Protein AF-A0A955VLH4-F1 (afdb_monomer)

Secondary structure (DSSP, 8-state):
-EEEES-HHHHHHHHTTSTTEEEEEEEEETTTEEEEEEEE-TTT--HHHHHHHHHTTT-EEEEEESSHHHHHHHHHH-TTS-EEE--S-EEE----HHHHHH-HHHHTS---HHHHHHHHHHHHH-SSPPS---HHHHHHHHHHHHHHTTT---TT-----SHHHHHHHHHHHHHHHHHHTT-

Structure (mmCIF, N/CA/C/O backbone):
data_AF-A0A955VLH4-F1
#
_entry.id   AF-A0A955VLH4-F1
#
loop_
_atom_site.group_PDB
_atom_site.id
_atom_site.type_symbol
_atom_site.label_atom_id
_atom_site.label_alt_id
_atom_site.label_comp_id
_atom_site.label_asym_id
_atom_site.label_entity_id
_atom_site.label_seq_id
_atom_site.pdbx_PDB_ins_code
_atom_site.Cartn_x
_atom_site.Cartn_y
_atom_site.Cartn_z
_atom_site.occupancy
_atom_site.B_iso_or_equiv
_atom_site.auth_seq_id
_atom_site.auth_comp_id
_atom_site.auth_asym_id
_atom_site.auth_atom_id
_atom_site.pdbx_PDB_model_num
ATOM 1 N N . ILE A 1 1 ? -10.590 1.947 7.223 1.00 95.12 1 ILE A N 1
ATOM 2 C CA . ILE A 1 1 ? -10.297 2.312 8.634 1.00 95.12 1 ILE A CA 1
ATOM 3 C C . ILE A 1 1 ? -9.004 3.113 8.678 1.00 95.12 1 ILE A C 1
ATOM 5 O O . ILE A 1 1 ? -8.071 2.746 7.969 1.00 95.12 1 ILE A O 1
ATOM 9 N N . THR A 1 2 ? -8.945 4.196 9.456 1.00 96.81 2 THR A N 1
ATOM 10 C CA . THR A 1 2 ? -7.738 5.026 9.594 1.00 96.81 2 THR A CA 1
ATOM 11 C C . THR A 1 2 ? -7.203 4.945 11.011 1.00 96.81 2 THR A C 1
ATOM 13 O O . THR A 1 2 ? -7.949 5.123 11.969 1.00 96.81 2 THR A O 1
ATOM 16 N N . ILE A 1 3 ? -5.914 4.650 11.128 1.00 97.00 3 ILE A N 1
ATOM 17 C CA . ILE A 1 3 ? -5.211 4.429 12.385 1.00 97.00 3 ILE A CA 1
ATOM 18 C C . ILE A 1 3 ? -4.111 5.477 12.512 1.00 97.00 3 ILE A C 1
ATOM 20 O O . ILE A 1 3 ? -3.290 5.605 11.606 1.00 97.00 3 ILE A O 1
ATOM 24 N N . SER A 1 4 ? -4.091 6.192 13.635 1.00 96.56 4 SER A N 1
ATOM 25 C CA . SER A 1 4 ? -2.933 6.956 14.093 1.00 96.56 4 SER A CA 1
ATOM 26 C C . SER A 1 4 ? -1.920 6.017 14.731 1.00 96.56 4 SER A C 1
ATOM 28 O O . SER A 1 4 ? -2.285 5.124 15.506 1.00 96.56 4 SER A O 1
ATOM 30 N N . MET A 1 5 ? -0.654 6.209 14.378 1.00 94.94 5 MET A N 1
ATOM 31 C CA . MET A 1 5 ? 0.422 5.321 14.775 1.00 94.94 5 MET A CA 1
ATOM 32 C C . MET A 1 5 ? 1.780 6.007 14.855 1.00 94.94 5 MET A C 1
ATOM 34 O O . MET A 1 5 ? 1.926 7.144 14.425 1.00 94.94 5 MET A O 1
ATOM 38 N N . TYR A 1 6 ? 2.765 5.297 15.409 1.00 90.75 6 TYR A N 1
ATOM 39 C CA . TYR A 1 6 ? 4.143 5.778 15.509 1.00 90.75 6 TYR A CA 1
ATOM 40 C C . TYR A 1 6 ? 4.851 5.848 14.151 1.00 90.75 6 TYR A C 1
ATOM 42 O O . TYR A 1 6 ? 5.465 6.857 13.835 1.00 90.75 6 TYR A O 1
ATOM 50 N N . CYS A 1 7 ? 4.768 4.767 13.362 1.00 94.31 7 CYS A N 1
ATOM 51 C CA . CYS A 1 7 ? 5.430 4.660 12.064 1.00 94.31 7 CYS A CA 1
ATOM 52 C C . CYS A 1 7 ? 4.487 4.074 11.009 1.00 94.31 7 CYS A C 1
ATOM 54 O O . CYS A 1 7 ? 4.108 2.896 11.066 1.00 94.31 7 CYS A O 1
ATOM 56 N N . PHE A 1 8 ? 4.132 4.872 10.008 1.00 96.06 8 PHE A N 1
ATOM 57 C CA . PHE A 1 8 ? 3.255 4.445 8.933 1.00 96.06 8 PHE A CA 1
ATOM 58 C C . PHE A 1 8 ? 3.924 3.488 7.943 1.00 96.06 8 PHE A C 1
ATOM 60 O O . PHE A 1 8 ? 3.209 2.754 7.263 1.00 96.06 8 PHE A O 1
ATOM 67 N N . TRP A 1 9 ? 5.262 3.440 7.858 1.00 95.88 9 TRP A N 1
ATOM 68 C CA . TRP A 1 9 ? 5.951 2.446 7.022 1.00 95.88 9 TRP A CA 1
ATOM 69 C C . TRP A 1 9 ? 5.711 1.043 7.571 1.00 95.88 9 TRP A C 1
ATOM 71 O O . TRP A 1 9 ? 5.233 0.170 6.845 1.00 95.88 9 TRP A O 1
ATOM 81 N N . THR A 1 10 ? 5.948 0.860 8.874 1.00 95.81 10 THR A N 1
ATOM 82 C CA . THR A 1 10 ? 5.625 -0.378 9.591 1.00 95.81 10 THR A CA 1
ATOM 83 C C . THR A 1 10 ? 4.136 -0.683 9.486 1.00 95.81 10 THR A C 1
ATOM 85 O O . THR A 1 10 ? 3.748 -1.823 9.233 1.00 95.81 10 THR A O 1
ATOM 88 N N . GLY A 1 11 ? 3.280 0.330 9.634 1.00 96.75 11 GLY A N 1
ATOM 89 C CA . GLY A 1 11 ? 1.837 0.152 9.536 1.00 96.75 11 GLY A CA 1
ATOM 90 C C . GLY A 1 11 ? 1.358 -0.325 8.170 1.00 96.75 11 GLY A C 1
ATOM 91 O O . GLY A 1 11 ? 0.608 -1.298 8.102 1.00 96.75 11 GLY A O 1
ATOM 92 N N . GLU A 1 12 ? 1.815 0.303 7.085 1.00 97.62 12 GLU A N 1
ATOM 93 C CA . GLU A 1 12 ? 1.471 -0.107 5.722 1.00 97.62 12 GLU A CA 1
ATOM 94 C C . GLU A 1 12 ? 1.976 -1.522 5.429 1.00 97.62 12 GLU A C 1
ATOM 96 O O . GLU A 1 12 ? 1.229 -2.355 4.912 1.00 97.62 12 GLU A O 1
ATOM 101 N N . ALA A 1 13 ? 3.222 -1.821 5.804 1.00 97.38 13 ALA A N 1
ATOM 102 C CA . ALA A 1 13 ? 3.774 -3.161 5.666 1.00 97.38 13 ALA A CA 1
ATOM 103 C C . ALA A 1 13 ? 2.945 -4.194 6.442 1.00 97.38 13 ALA A C 1
ATOM 105 O O . ALA A 1 13 ? 2.652 -5.271 5.921 1.00 97.38 13 ALA A O 1
ATOM 106 N N . THR A 1 14 ? 2.520 -3.862 7.662 1.00 97.25 14 THR A N 1
ATOM 107 C CA . THR A 1 14 ? 1.737 -4.753 8.528 1.00 97.25 14 THR A CA 1
ATOM 108 C C . THR A 1 14 ? 0.368 -5.052 7.938 1.00 97.25 14 THR A C 1
ATOM 110 O O . THR A 1 14 ? 0.016 -6.223 7.793 1.00 97.25 14 THR A O 1
ATOM 113 N N . VAL A 1 15 ? -0.398 -4.029 7.538 1.00 97.44 15 VAL A N 1
ATOM 114 C CA . VAL A 1 15 ? -1.709 -4.261 6.903 1.00 97.44 15 VAL A CA 1
ATOM 115 C C . VAL A 1 15 ? -1.559 -4.983 5.565 1.00 97.44 15 VAL A C 1
ATOM 117 O O . VAL A 1 15 ? -2.417 -5.779 5.191 1.00 97.44 15 VAL A O 1
ATOM 120 N N . GLY A 1 16 ? -0.420 -4.803 4.895 1.00 97.38 16 GLY A N 1
ATOM 121 C CA . GLY A 1 16 ? -0.064 -5.531 3.689 1.00 97.38 16 GLY A CA 1
ATOM 122 C C . GLY A 1 16 ? 0.171 -7.031 3.868 1.00 97.38 16 GLY A C 1
ATOM 123 O O . GLY A 1 16 ? 0.263 -7.717 2.856 1.00 97.38 16 GLY A O 1
ATOM 124 N N . ARG A 1 17 ? 0.171 -7.584 5.087 1.00 96.44 17 ARG A N 1
ATOM 125 C CA . ARG A 1 17 ? 0.146 -9.048 5.315 1.00 96.44 17 ARG A CA 1
ATOM 126 C C . ARG A 1 17 ? -1.242 -9.631 5.520 1.00 96.44 17 ARG A C 1
ATOM 128 O O . ARG A 1 17 ? -1.405 -10.844 5.519 1.00 96.44 17 ARG A O 1
ATOM 135 N N . ILE A 1 18 ? -2.230 -8.780 5.758 1.00 97.44 18 ILE A N 1
ATOM 136 C CA . ILE A 1 18 ? -3.540 -9.219 6.221 1.00 97.44 18 ILE A CA 1
ATOM 137 C C . ILE A 1 18 ? -4.385 -9.586 5.006 1.00 97.44 18 ILE A C 1
ATOM 139 O O . ILE A 1 18 ? -4.653 -8.724 4.159 1.00 97.44 18 ILE A O 1
ATOM 143 N N . ASP A 1 19 ? -4.793 -10.851 4.901 1.00 96.69 19 ASP A N 1
ATOM 144 C CA . ASP A 1 19 ? -5.749 -11.251 3.871 1.00 96.69 19 ASP A CA 1
ATOM 145 C C . ASP A 1 19 ? -7.074 -10.494 4.046 1.00 96.69 19 ASP A C 1
ATOM 147 O O . ASP A 1 19 ? -7.491 -10.203 5.162 1.00 96.69 19 ASP A O 1
ATOM 151 N N . GLY A 1 20 ? -7.687 -10.082 2.938 1.00 97.56 20 GLY A N 1
ATOM 152 C CA . GLY A 1 20 ? -8.848 -9.186 2.941 1.00 97.56 20 GLY A CA 1
ATOM 153 C C . GLY A 1 20 ? -8.527 -7.684 2.979 1.00 97.56 20 GLY A C 1
ATOM 154 O O . GLY A 1 20 ? -9.391 -6.891 2.612 1.00 97.56 20 GLY A O 1
ATOM 155 N N . VAL A 1 21 ? -7.303 -7.256 3.323 1.00 98.12 21 VAL A N 1
ATOM 156 C CA . VAL A 1 21 ? -6.856 -5.874 3.046 1.00 98.12 21 VAL A CA 1
ATOM 157 C C . VAL A 1 21 ? -6.477 -5.765 1.571 1.00 98.12 21 VAL A C 1
ATOM 159 O O . VAL A 1 21 ? -5.597 -6.483 1.099 1.00 98.12 21 VAL A O 1
ATOM 162 N N . VAL A 1 22 ? -7.145 -4.865 0.849 1.00 97.31 22 VAL A N 1
ATOM 163 C CA . VAL A 1 22 ? -7.035 -4.713 -0.614 1.00 97.31 22 VAL A CA 1
ATOM 164 C C . VAL A 1 22 ? -6.220 -3.495 -1.040 1.00 97.31 22 VAL A C 1
ATOM 166 O O . VAL A 1 22 ? -5.782 -3.420 -2.184 1.00 97.31 22 VAL A O 1
ATOM 169 N N . GLY A 1 23 ? -5.981 -2.560 -0.122 1.00 97.25 23 GLY A N 1
ATOM 170 C CA . GLY A 1 23 ? -5.158 -1.387 -0.376 1.00 97.25 23 GLY A CA 1
ATOM 171 C C . GLY A 1 23 ? -4.811 -0.646 0.904 1.00 97.25 23 GLY A C 1
ATOM 172 O O . GLY A 1 23 ? -5.433 -0.842 1.954 1.00 97.25 23 GLY A O 1
ATOM 173 N N . ALA A 1 24 ? -3.800 0.210 0.823 1.00 97.12 24 ALA A N 1
ATOM 174 C CA . ALA A 1 24 ? -3.418 1.045 1.948 1.00 97.12 24 ALA A CA 1
ATOM 175 C C . ALA A 1 24 ? -2.818 2.364 1.479 1.00 97.12 24 ALA A C 1
ATOM 177 O O . ALA A 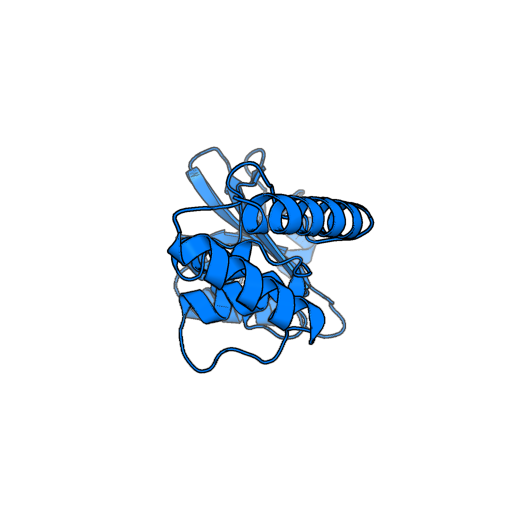1 24 ? -2.104 2.434 0.480 1.00 97.12 24 ALA A O 1
ATOM 178 N N . ARG A 1 25 ? -3.098 3.415 2.244 1.00 95.25 25 ARG A N 1
ATOM 179 C CA . ARG A 1 25 ? -2.505 4.740 2.067 1.00 95.25 25 ARG A CA 1
ATOM 180 C C . ARG A 1 25 ? -1.939 5.191 3.393 1.00 95.25 25 ARG A C 1
ATOM 182 O O . ARG A 1 25 ? -2.555 4.940 4.428 1.00 95.25 25 ARG A O 1
ATOM 189 N N . TYR A 1 26 ? -0.834 5.915 3.366 1.00 95.88 26 TYR A N 1
ATOM 190 C CA . TYR A 1 26 ? -0.318 6.557 4.563 1.00 95.88 26 TYR A CA 1
ATOM 191 C C . TYR A 1 26 ? -0.020 8.032 4.369 1.00 95.88 26 TYR A C 1
ATOM 193 O O . TYR A 1 26 ? 0.067 8.542 3.249 1.00 95.88 26 TYR A O 1
ATOM 201 N N . GLY A 1 27 ? 0.122 8.723 5.489 1.00 95.44 27 GLY A N 1
ATOM 202 C CA . GLY A 1 27 ? 0.393 10.141 5.497 1.00 95.44 27 GLY A CA 1
ATOM 203 C C . GLY A 1 27 ? 0.430 10.704 6.896 1.00 95.44 27 GLY A C 1
ATOM 204 O O . GLY A 1 27 ? 0.694 9.994 7.865 1.00 95.44 27 GLY A O 1
ATOM 205 N N . PHE A 1 28 ? 0.119 11.990 6.966 1.00 95.19 28 PHE A N 1
ATOM 206 C CA . PHE A 1 28 ? 0.118 12.751 8.200 1.00 95.19 28 PHE A CA 1
ATOM 207 C C . PHE A 1 28 ? -1.268 13.321 8.485 1.00 95.19 28 PHE A C 1
ATOM 209 O O . PHE A 1 28 ? -1.986 13.715 7.565 1.00 95.19 28 PHE A O 1
ATOM 216 N N . VAL A 1 29 ? -1.605 13.421 9.763 1.00 93.00 29 VAL A N 1
ATOM 217 C CA . VAL A 1 29 ? -2.720 14.199 10.298 1.00 93.00 29 VAL A CA 1
ATOM 218 C C . VAL A 1 29 ? -2.159 15.323 11.167 1.00 93.00 29 VAL A C 1
ATOM 220 O O . VAL A 1 29 ? -1.195 15.118 11.909 1.00 93.00 29 VAL A O 1
ATOM 223 N N . GLY A 1 30 ? -2.701 16.536 11.037 1.00 86.38 30 GLY A N 1
ATOM 224 C CA . GLY A 1 30 ? -2.248 17.689 11.833 1.00 86.38 30 GLY A CA 1
ATOM 225 C C . GLY A 1 30 ? -0.758 18.012 11.654 1.00 86.38 30 GLY A C 1
ATOM 226 O O . GLY A 1 30 ? -0.088 18.442 12.585 1.00 86.38 30 GLY A O 1
ATOM 227 N N . GLY A 1 31 ? -0.202 17.714 10.477 1.00 79.31 31 GLY A N 1
ATOM 228 C CA . GLY A 1 31 ? 1.193 17.988 10.118 1.00 79.31 31 GLY A CA 1
ATOM 229 C C . GLY A 1 31 ? 2.246 17.027 10.685 1.00 79.31 31 GLY A C 1
ATOM 230 O O . GLY A 1 31 ? 3.294 16.893 10.060 1.00 79.31 31 GLY A O 1
ATOM 231 N N . ARG A 1 32 ? 1.991 16.337 11.807 1.00 81.25 32 ARG A N 1
ATOM 232 C CA . ARG A 1 32 ? 2.990 15.464 12.466 1.00 81.25 32 ARG A CA 1
ATOM 233 C C . ARG A 1 32 ? 2.499 14.065 12.836 1.00 81.25 32 ARG A C 1
ATOM 235 O O . ARG A 1 32 ? 3.322 13.168 12.953 1.00 81.25 32 ARG A O 1
ATOM 242 N N . GLY A 1 33 ? 1.198 13.854 13.026 1.00 90.69 33 GLY A N 1
ATOM 243 C CA . GLY A 1 33 ? 0.684 12.545 13.428 1.00 90.69 33 GLY A CA 1
ATOM 244 C C . GLY A 1 33 ? 0.718 11.566 12.262 1.00 90.69 33 GLY A C 1
ATOM 245 O O . GLY A 1 33 ? 0.045 11.793 11.263 1.00 90.69 33 GLY A O 1
ATOM 246 N N . GLU A 1 34 ? 1.473 10.479 12.364 1.00 96.25 34 GLU A N 1
ATOM 247 C CA . GLU A 1 34 ? 1.519 9.473 11.306 1.00 96.25 34 GLU A CA 1
ATOM 248 C C . GLU A 1 34 ? 0.243 8.628 11.282 1.00 96.25 34 GLU A C 1
ATOM 250 O O . GLU A 1 34 ? -0.300 8.240 12.323 1.00 96.25 34 GLU A O 1
ATOM 255 N N . ILE A 1 35 ? -0.260 8.359 10.074 1.00 96.81 35 ILE A N 1
ATOM 256 C CA . ILE A 1 35 ? -1.490 7.597 9.872 1.00 96.81 35 ILE A CA 1
ATOM 257 C C . ILE A 1 35 ? -1.347 6.545 8.780 1.00 96.81 35 ILE A C 1
ATOM 259 O O . ILE A 1 35 ? -0.709 6.769 7.751 1.00 96.81 35 ILE A O 1
ATOM 263 N N . VAL A 1 36 ? -2.053 5.430 8.960 1.00 97.38 36 VAL A N 1
ATOM 264 C CA . VAL A 1 36 ? -2.326 4.447 7.907 1.00 97.38 36 VAL A CA 1
ATOM 265 C C . VAL A 1 36 ? -3.827 4.300 7.745 1.00 97.38 36 VAL A C 1
ATOM 267 O O . VAL A 1 36 ? -4.570 4.090 8.699 1.00 97.38 36 VAL A O 1
ATOM 270 N N . THR A 1 37 ? -4.287 4.406 6.506 1.00 97.12 37 THR A N 1
ATOM 271 C CA . THR A 1 37 ? -5.648 4.076 6.102 1.00 97.12 37 THR A CA 1
ATOM 272 C C . THR A 1 37 ? -5.631 2.735 5.388 1.00 97.12 37 THR A C 1
ATOM 274 O O . THR A 1 37 ? -5.090 2.635 4.290 1.00 97.12 37 THR A O 1
ATOM 277 N N . ALA A 1 38 ? -6.232 1.721 6.006 1.00 97.44 38 ALA A N 1
ATOM 278 C CA . ALA A 1 38 ? -6.437 0.412 5.400 1.00 97.44 38 ALA A CA 1
ATOM 279 C C . ALA A 1 38 ? -7.800 0.360 4.695 1.00 97.44 38 ALA A C 1
ATOM 281 O O . ALA A 1 38 ? -8.838 0.686 5.294 1.00 97.44 38 ALA A O 1
ATOM 282 N N . ILE A 1 39 ? -7.777 -0.068 3.434 1.00 97.62 39 ILE A N 1
ATOM 283 C CA . ILE A 1 39 ? -8.940 -0.366 2.596 1.00 97.62 39 ILE A CA 1
ATOM 284 C C . ILE A 1 39 ? -9.078 -1.889 2.584 1.00 97.62 39 ILE A C 1
ATOM 286 O O . ILE A 1 39 ? -8.117 -2.592 2.268 1.00 97.62 39 ILE A O 1
ATOM 290 N N . TYR A 1 40 ? -10.236 -2.413 2.974 1.00 98.12 40 TYR A N 1
ATOM 291 C CA . TYR A 1 40 ? -10.417 -3.846 3.202 1.00 98.12 40 TYR A CA 1
ATOM 292 C C . TYR A 1 40 ? -11.820 -4.316 2.810 1.00 98.12 40 TYR A C 1
ATOM 294 O O . TYR A 1 40 ? -12.756 -3.519 2.805 1.00 98.12 40 TYR A O 1
ATOM 302 N N . ASP A 1 41 ? -11.943 -5.604 2.484 1.00 97.75 41 ASP A N 1
ATOM 303 C CA . ASP A 1 41 ? -13.223 -6.279 2.257 1.00 97.75 41 ASP A CA 1
ATOM 304 C C . ASP A 1 41 ? -13.762 -6.808 3.601 1.00 97.75 41 ASP A C 1
ATOM 306 O O . ASP A 1 41 ? -13.176 -7.746 4.158 1.00 97.75 41 ASP A O 1
ATOM 310 N N . PRO A 1 42 ? -14.865 -6.246 4.135 1.00 96.19 42 PRO A N 1
ATOM 311 C CA . PRO A 1 42 ? -15.424 -6.664 5.419 1.00 96.19 42 PRO A CA 1
ATOM 312 C C . PRO A 1 42 ? -15.959 -8.103 5.411 1.00 96.19 42 PRO A C 1
ATOM 314 O O . PRO A 1 42 ? -16.130 -8.686 6.477 1.00 96.19 42 PRO A O 1
ATOM 317 N N . ARG A 1 43 ? -16.177 -8.709 4.234 1.00 97.56 43 ARG A N 1
ATOM 318 C CA . ARG A 1 43 ? -16.555 -10.128 4.110 1.00 97.56 43 ARG A CA 1
ATOM 319 C C . ARG A 1 43 ? -15.370 -11.071 4.323 1.00 97.56 43 ARG A C 1
ATOM 321 O O . ARG A 1 43 ? -15.572 -12.261 4.526 1.00 97.56 43 ARG A O 1
ATOM 328 N N . ARG A 1 44 ? -14.137 -10.555 4.238 1.00 97.69 44 ARG A N 1
ATOM 329 C CA . ARG A 1 44 ? -12.893 -11.336 4.352 1.00 97.69 44 ARG A CA 1
ATOM 330 C C . ARG A 1 44 ? -12.125 -11.045 5.632 1.00 97.69 44 ARG A C 1
ATOM 332 O O . ARG A 1 44 ? -11.458 -11.931 6.154 1.00 97.69 44 ARG A O 1
ATOM 339 N N . VAL A 1 45 ? -12.187 -9.811 6.132 1.00 97.94 45 VAL A N 1
ATOM 340 C CA . VAL A 1 45 ? -11.476 -9.409 7.348 1.00 97.94 45 VAL A CA 1
ATOM 341 C C . VAL A 1 45 ? -12.239 -8.350 8.126 1.00 97.94 45 VAL A C 1
ATOM 343 O O . VAL A 1 45 ? -12.836 -7.442 7.556 1.00 97.94 45 VAL A O 1
ATOM 346 N N . THR A 1 46 ? -12.180 -8.434 9.454 1.00 96.94 46 THR A N 1
ATOM 347 C CA . THR A 1 46 ? -12.802 -7.451 10.343 1.00 96.94 46 THR A CA 1
ATOM 348 C C . THR A 1 46 ? -11.842 -6.317 10.697 1.00 96.94 46 THR A C 1
ATOM 350 O O . THR A 1 46 ? -10.622 -6.502 10.782 1.00 96.94 46 THR A O 1
ATOM 353 N N . ALA A 1 47 ? -12.394 -5.143 11.014 1.00 96.25 47 ALA A N 1
ATOM 354 C CA . ALA A 1 47 ? -11.624 -4.034 11.577 1.00 96.25 47 ALA A CA 1
ATOM 355 C C . ALA A 1 47 ? -10.834 -4.459 12.830 1.00 96.25 47 ALA A C 1
ATOM 357 O O . ALA A 1 47 ? -9.675 -4.080 13.000 1.00 96.25 47 ALA A O 1
ATOM 358 N N . GLN A 1 48 ? -11.427 -5.315 13.669 1.00 95.94 48 GLN A N 1
ATOM 359 C CA . GLN A 1 48 ? -10.794 -5.830 14.881 1.00 95.94 48 GLN A CA 1
ATOM 360 C C 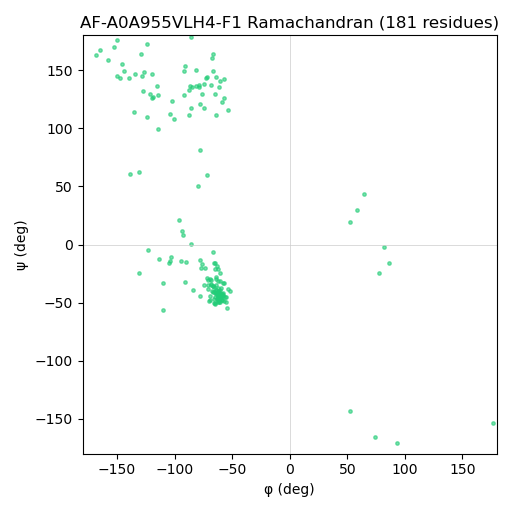. GLN A 1 48 ? -9.528 -6.640 14.574 1.00 95.94 48 GLN A C 1
ATOM 362 O O . GLN A 1 48 ? -8.521 -6.490 15.266 1.00 95.94 48 GLN A O 1
ATOM 367 N N . ALA A 1 49 ? -9.543 -7.473 13.529 1.00 95.94 49 ALA A N 1
ATOM 368 C CA . ALA A 1 49 ? -8.367 -8.233 13.114 1.00 95.94 49 ALA A CA 1
ATOM 369 C C . ALA A 1 49 ? -7.229 -7.311 12.641 1.00 95.94 49 ALA A C 1
ATOM 371 O O . ALA A 1 49 ? -6.076 -7.521 13.029 1.00 95.94 49 ALA A O 1
ATOM 372 N N . ILE A 1 50 ? -7.560 -6.254 11.891 1.00 96.81 50 ILE A N 1
ATOM 373 C CA . ILE A 1 50 ? -6.599 -5.235 11.441 1.00 96.81 50 ILE A CA 1
ATOM 374 C C . ILE A 1 50 ? -5.985 -4.501 12.640 1.00 96.81 50 ILE A C 1
ATOM 376 O O . ILE A 1 50 ? -4.762 -4.420 12.761 1.00 96.81 50 ILE A O 1
ATOM 380 N N . VAL A 1 51 ? -6.815 -4.021 13.570 1.00 96.31 51 VAL A N 1
ATOM 381 C CA . VAL A 1 51 ? -6.357 -3.322 14.781 1.00 96.31 51 VAL A CA 1
ATOM 382 C C . VAL A 1 51 ? -5.478 -4.224 15.645 1.00 96.31 51 VAL A C 1
ATOM 384 O O . VAL A 1 51 ? -4.421 -3.787 16.092 1.00 96.31 51 VAL A O 1
ATOM 387 N N . ARG A 1 52 ? -5.856 -5.493 15.850 1.00 95.56 52 ARG A N 1
ATOM 388 C CA . ARG A 1 52 ? -5.030 -6.455 16.600 1.00 95.56 52 ARG A CA 1
ATOM 389 C C . ARG A 1 52 ? -3.659 -6.656 15.957 1.00 95.56 52 ARG A C 1
ATOM 391 O O . ARG A 1 52 ? -2.663 -6.690 16.673 1.00 95.56 52 ARG A O 1
ATOM 398 N N . ALA A 1 53 ? -3.595 -6.776 14.631 1.00 95.50 53 ALA A N 1
ATOM 399 C CA . ALA A 1 53 ? -2.326 -6.919 13.922 1.00 95.50 53 ALA A CA 1
ATOM 400 C C . ALA A 1 53 ? -1.416 -5.697 14.110 1.00 95.50 53 ALA A C 1
ATOM 402 O O . ALA A 1 53 ? -0.225 -5.860 14.360 1.00 95.50 53 ALA A O 1
ATOM 403 N N . LEU A 1 54 ? -1.983 -4.490 14.066 1.00 95.44 54 LEU A N 1
ATOM 404 C CA . LEU A 1 54 ? -1.245 -3.244 14.284 1.00 95.44 54 LEU A CA 1
ATOM 405 C C . LEU A 1 54 ? -0.810 -3.054 15.744 1.00 95.44 54 LEU A C 1
ATOM 407 O O . LEU A 1 54 ? 0.311 -2.613 15.991 1.00 95.44 54 LEU A O 1
ATOM 411 N N . LYS A 1 55 ? -1.652 -3.428 16.717 1.00 94.88 55 LYS A N 1
ATOM 412 C CA . LYS A 1 55 ? -1.308 -3.395 18.150 1.00 94.88 55 LYS A CA 1
ATOM 413 C C . LYS A 1 55 ? -0.113 -4.300 18.472 1.00 94.88 55 LYS A C 1
ATOM 415 O O . LYS A 1 55 ? 0.762 -3.884 19.221 1.00 94.88 55 LYS A O 1
ATOM 420 N N . ARG A 1 56 ? -0.021 -5.487 17.854 1.00 94.31 56 ARG A N 1
ATOM 421 C CA . ARG A 1 56 ? 1.126 -6.408 18.023 1.00 94.31 56 ARG A CA 1
ATOM 422 C C . ARG A 1 56 ? 2.465 -5.848 17.534 1.00 94.31 56 ARG A C 1
ATOM 424 O O . ARG A 1 56 ? 3.501 -6.373 17.907 1.00 94.31 56 ARG A O 1
ATOM 431 N N . GLN A 1 57 ? 2.449 -4.813 16.699 1.00 89.31 57 GLN A N 1
ATOM 432 C CA . GLN A 1 57 ? 3.658 -4.136 16.219 1.00 89.31 57 GLN A CA 1
ATOM 433 C C . GLN A 1 57 ? 4.047 -2.939 17.098 1.00 89.31 57 GLN A C 1
ATOM 435 O O . GLN A 1 57 ? 4.903 -2.154 16.707 1.00 89.31 57 GLN A O 1
ATOM 440 N N . HIS A 1 58 ? 3.379 -2.749 18.245 1.00 84.56 58 HIS A N 1
ATOM 441 C CA . HIS A 1 58 ? 3.587 -1.632 19.179 1.00 84.56 58 HIS A CA 1
ATOM 442 C C . HIS A 1 58 ? 3.517 -0.234 18.537 1.00 84.56 58 HIS A C 1
ATOM 444 O O . HIS A 1 58 ? 3.980 0.748 19.107 1.00 84.56 58 HIS A O 1
ATOM 450 N N . ALA A 1 59 ? 2.902 -0.129 17.356 1.00 79.38 59 ALA A N 1
ATOM 451 C CA . ALA A 1 59 ? 2.814 1.113 16.601 1.00 79.38 59 ALA A CA 1
ATOM 452 C C . ALA A 1 59 ? 1.427 1.761 16.699 1.00 79.38 59 ALA A C 1
ATOM 454 O O . ALA A 1 59 ? 1.282 2.911 16.322 1.00 79.38 59 ALA A O 1
ATOM 455 N N . PHE A 1 60 ? 0.401 1.053 17.175 1.00 94.75 60 PHE A N 1
ATOM 456 C CA . PHE A 1 60 ? -0.980 1.543 17.212 1.00 94.75 60 PHE A CA 1
ATOM 457 C C . PHE A 1 60 ? -1.214 2.561 18.342 1.00 94.75 60 PHE A C 1
ATOM 459 O O . PHE A 1 60 ? -0.961 2.242 19.502 1.00 94.75 60 PHE A O 1
ATOM 466 N N . TYR A 1 61 ? -1.804 3.721 18.028 1.00 94.88 61 TYR A N 1
ATOM 467 C CA . TYR A 1 61 ? -2.251 4.696 19.032 1.00 94.88 61 TYR A CA 1
ATOM 468 C C . TYR A 1 61 ? -3.769 4.795 19.136 1.00 94.88 61 TYR A C 1
ATOM 470 O O . TYR A 1 61 ? -4.323 4.606 20.216 1.00 94.88 61 TYR A O 1
ATOM 478 N N . ALA A 1 62 ? -4.452 5.092 18.030 1.00 96.38 62 ALA A N 1
ATOM 479 C CA . ALA A 1 62 ? -5.901 5.261 18.020 1.00 96.38 62 ALA A CA 1
ATOM 480 C C . ALA A 1 62 ? -6.489 5.065 16.622 1.00 96.38 62 ALA A C 1
ATOM 482 O O . ALA A 1 62 ? -5.805 5.246 15.617 1.00 96.38 62 ALA A O 1
ATOM 483 N N . ILE A 1 63 ? -7.782 4.762 16.553 1.00 97.12 63 ILE A N 1
ATOM 484 C CA . ILE A 1 63 ? -8.570 4.945 15.331 1.00 97.12 63 ILE A CA 1
ATOM 485 C C . ILE A 1 63 ? -8.937 6.424 15.213 1.00 97.12 63 ILE A C 1
ATOM 487 O O . ILE A 1 63 ? -9.333 7.039 16.202 1.00 97.12 63 ILE A O 1
ATOM 491 N N . LEU A 1 64 ? -8.823 6.976 14.006 1.00 96.69 64 LEU A N 1
ATOM 492 C CA . LEU A 1 64 ? -9.278 8.328 13.686 1.00 96.69 64 LEU A CA 1
ATOM 493 C C . LEU A 1 64 ? -10.626 8.261 12.963 1.00 96.69 64 LEU A C 1
ATOM 495 O O . LEU A 1 64 ? -10.696 7.841 11.802 1.00 96.69 64 LEU A O 1
ATOM 499 N N . ALA A 1 65 ? -11.683 8.654 13.668 1.00 96.00 65 ALA A N 1
ATOM 500 C CA . ALA A 1 65 ? -13.042 8.771 13.153 1.00 96.00 65 ALA A CA 1
ATOM 501 C C . ALA A 1 65 ? -13.244 10.134 12.482 1.00 96.00 65 ALA A C 1
ATOM 503 O O . ALA A 1 65 ? -12.821 11.147 13.031 1.00 96.00 65 ALA A O 1
ATOM 504 N N . ARG A 1 66 ? -13.877 10.176 11.307 1.00 93.50 66 ARG A N 1
ATOM 505 C CA . ARG A 1 66 ? -14.091 11.430 10.559 1.00 93.50 66 ARG A CA 1
ATOM 506 C C . ARG A 1 66 ? -15.114 12.347 11.219 1.00 93.50 66 ARG A C 1
ATOM 508 O O . ARG A 1 66 ? -15.018 13.560 11.090 1.00 93.50 66 ARG A O 1
ATOM 515 N N . ASP A 1 67 ? -16.070 11.749 11.908 1.00 95.00 67 ASP A N 1
ATOM 516 C CA . ASP A 1 67 ? -17.179 12.413 12.566 1.00 95.00 67 ASP A CA 1
ATOM 517 C C . ASP A 1 67 ? -17.615 11.598 13.792 1.00 95.00 67 ASP A C 1
ATOM 519 O O . ASP A 1 67 ? -17.083 10.522 14.100 1.00 95.00 67 ASP A O 1
ATOM 523 N N . GLU A 1 68 ? -18.569 12.153 14.528 1.00 96.56 68 GLU A N 1
ATOM 524 C CA . GLU A 1 68 ? -19.061 11.571 15.768 1.00 96.56 68 GLU A CA 1
ATOM 525 C C . GLU A 1 68 ? -19.868 10.280 15.539 1.00 96.56 68 GLU A C 1
ATOM 527 O O . GLU A 1 68 ? -19.821 9.372 16.372 1.00 96.56 68 GLU A O 1
ATOM 532 N N . ASP A 1 69 ? -20.546 10.144 14.397 1.00 97.12 69 ASP A N 1
ATOM 533 C CA . ASP A 1 69 ? -21.252 8.912 14.027 1.00 97.12 69 ASP A CA 1
ATOM 534 C C . ASP A 1 69 ? -20.271 7.761 13.805 1.00 97.12 69 ASP A C 1
ATOM 536 O O . ASP A 1 69 ? -20.426 6.668 14.357 1.00 97.12 69 ASP A O 1
ATOM 540 N N . GLU A 1 70 ? -19.198 8.017 13.059 1.00 96.00 70 GLU A N 1
ATOM 541 C CA . GLU A 1 70 ? -18.122 7.063 12.864 1.00 96.00 70 GLU A CA 1
ATOM 542 C C . GLU A 1 70 ? -17.428 6.729 14.192 1.00 96.00 70 GLU A C 1
ATOM 544 O O . GLU A 1 70 ? -17.089 5.563 14.419 1.00 96.00 70 GLU A O 1
ATOM 549 N N . ARG A 1 71 ? -17.253 7.710 15.089 1.00 97.00 71 ARG A N 1
ATOM 550 C CA . ARG A 1 71 ? -16.678 7.488 16.424 1.00 97.00 71 ARG A CA 1
ATOM 551 C C . ARG A 1 71 ? -17.538 6.534 17.245 1.00 97.00 71 ARG A C 1
ATOM 553 O O . ARG A 1 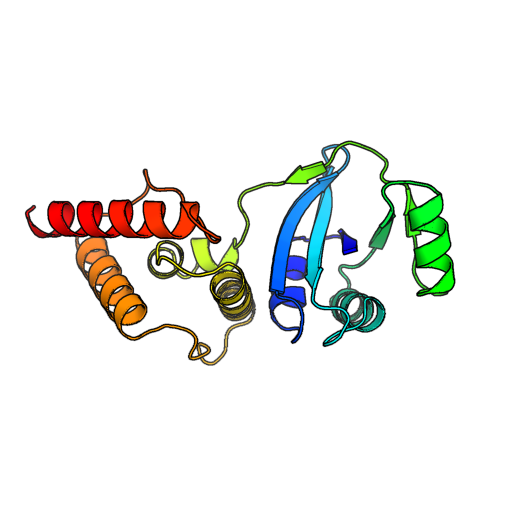71 ? -17.003 5.568 17.790 1.00 97.00 71 ARG A O 1
ATOM 560 N N . ARG A 1 72 ? -18.851 6.779 17.309 1.00 97.19 72 ARG A N 1
ATOM 561 C CA . ARG A 1 72 ? -19.814 5.917 18.012 1.00 97.19 72 ARG A CA 1
ATOM 562 C C . ARG A 1 72 ? -19.807 4.504 17.452 1.00 97.19 72 ARG A C 1
ATOM 564 O O . ARG A 1 72 ? -19.657 3.555 18.216 1.00 97.19 72 ARG A O 1
ATOM 571 N N . ARG A 1 73 ? -19.870 4.363 16.125 1.00 96.19 73 ARG A N 1
ATOM 572 C CA . ARG A 1 73 ? -19.794 3.058 15.460 1.00 96.19 73 ARG A CA 1
ATOM 573 C C . ARG A 1 73 ? -18.528 2.299 15.854 1.00 96.19 73 ARG A C 1
ATOM 575 O O . ARG A 1 73 ? -18.612 1.144 16.263 1.00 96.19 73 ARG A O 1
ATOM 582 N N . TRP A 1 74 ? -17.359 2.941 15.780 1.00 96.94 74 TRP A N 1
ATOM 583 C CA . TRP A 1 74 ? -16.114 2.286 16.183 1.00 96.94 74 TRP A CA 1
ATOM 584 C C . TRP A 1 74 ? -16.091 1.934 17.669 1.00 96.94 74 TRP A C 1
ATOM 586 O O . TRP A 1 74 ? -15.537 0.896 18.016 1.00 96.94 74 TRP A O 1
ATOM 596 N N . ALA A 1 75 ? -16.693 2.746 18.542 1.00 96.06 75 ALA A N 1
ATOM 597 C CA . ALA A 1 75 ? -16.760 2.451 19.972 1.00 96.06 75 ALA A CA 1
ATOM 598 C C . ALA A 1 75 ? -17.619 1.209 20.253 1.00 96.06 75 ALA A C 1
ATOM 600 O O . ALA A 1 75 ? -17.259 0.403 21.108 1.00 96.06 75 ALA A O 1
ATOM 601 N N . THR A 1 76 ? -18.696 1.011 19.490 1.00 96.31 76 THR A N 1
ATOM 602 C CA . THR A 1 76 ? -19.516 -0.207 19.543 1.00 96.31 76 THR A CA 1
ATOM 603 C C . THR A 1 76 ? -18.775 -1.421 18.983 1.00 96.31 76 THR A C 1
ATOM 605 O O . THR A 1 76 ? -18.741 -2.469 19.620 1.00 96.31 76 THR A O 1
ATOM 608 N N . GLU A 1 77 ? -18.155 -1.300 17.806 1.00 94.75 77 GLU A N 1
ATOM 609 C CA . GLU A 1 77 ? -17.475 -2.425 17.148 1.00 94.75 77 GLU A CA 1
ATOM 610 C C . GLU A 1 77 ? -16.160 -2.825 17.846 1.00 94.75 77 GLU A C 1
ATOM 612 O O . GLU A 1 77 ? -15.725 -3.976 17.764 1.00 94.75 77 GLU A O 1
ATOM 617 N N . LEU A 1 78 ? -15.487 -1.873 18.502 1.00 95.94 78 LEU A N 1
ATOM 618 C CA . LEU A 1 78 ? -14.130 -2.011 19.037 1.00 95.94 78 LEU A CA 1
ATOM 619 C C . LEU A 1 78 ? -13.986 -1.359 20.430 1.00 95.94 78 LEU A C 1
ATOM 621 O O . LEU A 1 78 ? -13.116 -0.501 20.608 1.00 95.94 78 LEU A O 1
ATOM 625 N N . PRO A 1 79 ? -14.742 -1.801 21.454 1.00 92.00 79 PRO A N 1
ATOM 626 C CA . PRO A 1 79 ? -14.867 -1.103 22.743 1.00 92.00 79 PRO A CA 1
ATOM 627 C C . PRO A 1 79 ? -13.550 -0.941 23.517 1.00 92.00 79 PRO A C 1
ATOM 629 O O . PRO A 1 79 ? -13.395 -0.014 24.300 1.00 92.00 79 PRO A O 1
ATOM 632 N N . GLN A 1 80 ? -12.567 -1.812 23.273 1.00 92.25 80 GLN A N 1
ATOM 633 C CA . GLN A 1 80 ? -11.243 -1.788 23.918 1.00 92.25 80 GLN A CA 1
ATOM 634 C C . GLN A 1 80 ? -10.172 -1.076 23.070 1.00 92.25 80 GLN A C 1
ATOM 636 O O . GLN A 1 80 ? -8.969 -1.356 23.157 1.00 92.25 80 GLN A O 1
ATOM 641 N N . THR A 1 81 ? -10.593 -0.219 22.142 1.00 95.81 81 THR A N 1
ATOM 642 C CA . THR A 1 81 ? -9.694 0.479 21.223 1.00 95.81 81 THR A CA 1
ATOM 643 C C . THR A 1 81 ? -9.826 1.984 21.408 1.00 95.81 81 THR A C 1
ATOM 645 O O . THR A 1 81 ? -10.931 2.502 21.290 1.00 95.81 81 THR A O 1
ATOM 648 N N . PRO A 1 82 ? -8.717 2.708 21.652 1.00 96.50 82 PRO A N 1
ATOM 649 C CA . PRO A 1 82 ? -8.739 4.163 21.638 1.00 96.50 82 PRO A CA 1
ATOM 650 C C . PRO A 1 82 ? -9.251 4.688 20.294 1.00 96.50 82 PRO A C 1
ATOM 652 O O . PRO A 1 82 ? -8.722 4.332 19.237 1.00 96.50 82 PRO A O 1
ATOM 655 N N . ILE A 1 83 ? -10.271 5.540 20.335 1.00 97.00 83 ILE A N 1
ATOM 656 C CA . ILE A 1 83 ? -10.859 6.183 19.159 1.00 97.00 83 ILE A CA 1
ATOM 657 C C . ILE A 1 83 ? -10.883 7.685 19.420 1.00 97.00 83 ILE A C 1
ATOM 659 O O . ILE A 1 83 ? -11.290 8.132 20.492 1.00 97.00 83 ILE A O 1
ATOM 663 N N . ARG A 1 84 ? -10.430 8.463 18.442 1.00 95.38 84 ARG A N 1
ATOM 664 C CA . ARG A 1 84 ? -10.408 9.925 18.484 1.00 95.38 84 ARG A CA 1
ATOM 665 C C . ARG A 1 84 ? -11.102 10.467 17.245 1.00 95.38 84 ARG A C 1
ATOM 667 O O . ARG A 1 84 ? -11.038 9.841 16.187 1.00 95.38 84 ARG A O 1
ATOM 674 N N . LEU A 1 85 ? -11.741 11.623 17.379 1.00 95.00 85 LEU A N 1
ATOM 675 C CA . LEU A 1 85 ? -12.124 12.397 16.205 1.00 95.00 85 LEU A CA 1
ATOM 676 C C . LEU A 1 85 ? -10.863 12.835 15.470 1.00 95.00 85 LEU A C 1
ATOM 678 O O . LEU A 1 85 ? -9.827 13.091 16.087 1.00 95.00 85 LEU A O 1
ATOM 682 N N . ASP A 1 86 ? -10.958 12.868 14.151 1.00 91.94 86 ASP A N 1
ATOM 683 C CA . ASP A 1 86 ? -9.892 13.314 13.281 1.00 91.94 86 ASP A CA 1
ATOM 684 C C . ASP A 1 86 ? -9.605 14.799 13.547 1.00 91.94 86 ASP A C 1
ATOM 686 O O . ASP A 1 86 ? -10.463 15.642 13.282 1.00 91.94 86 ASP A O 1
ATOM 690 N N . PRO A 1 87 ? -8.441 15.148 14.123 1.00 85.75 87 PRO A N 1
ATOM 691 C CA . PRO A 1 87 ? -8.226 16.493 14.644 1.00 85.75 87 PRO A CA 1
ATOM 692 C C . PRO A 1 87 ? -7.923 17.519 13.548 1.00 85.75 87 PRO A C 1
ATOM 694 O O . PRO A 1 87 ? -7.872 18.713 13.833 1.00 85.75 87 PRO A O 1
ATOM 697 N N . ALA A 1 88 ? -7.626 17.076 12.322 1.00 88.75 88 ALA A N 1
ATOM 698 C CA . ALA A 1 88 ? -7.137 17.942 11.258 1.00 88.75 88 ALA A CA 1
ATOM 699 C C . ALA A 1 88 ? -7.226 17.266 9.878 1.00 88.75 88 ALA A C 1
ATOM 701 O O . ALA A 1 88 ? -7.357 16.047 9.784 1.00 88.75 88 ALA A O 1
ATOM 702 N N . PRO A 1 89 ? -7.062 18.022 8.779 1.00 88.19 89 PRO A N 1
ATOM 703 C CA . PRO A 1 89 ? -6.965 17.441 7.447 1.00 88.19 89 PRO A CA 1
ATOM 704 C C . PRO A 1 89 ? -5.831 16.414 7.325 1.00 88.19 89 PRO A C 1
ATOM 706 O O . PRO A 1 89 ? -4.724 16.588 7.849 1.00 88.19 89 PRO A O 1
ATOM 709 N N . ARG A 1 90 ? -6.102 15.352 6.563 1.00 92.69 90 ARG A N 1
ATOM 710 C CA . ARG A 1 90 ? -5.130 14.304 6.236 1.00 92.69 90 ARG A CA 1
ATOM 711 C C . ARG A 1 90 ? -4.333 14.689 5.000 1.00 92.69 90 ARG A C 1
ATOM 713 O O . ARG A 1 90 ? -4.904 15.016 3.962 1.00 92.69 90 ARG A O 1
ATOM 720 N N . ARG A 1 91 ? -3.014 14.538 5.070 1.00 93.38 91 ARG A N 1
ATOM 721 C CA . ARG A 1 91 ? -2.109 14.677 3.928 1.00 93.38 91 ARG A CA 1
ATOM 722 C C . ARG A 1 91 ? -1.469 13.334 3.616 1.00 93.38 91 ARG A C 1
ATOM 724 O O . ARG A 1 91 ? -0.502 12.938 4.266 1.00 93.38 91 ARG A O 1
ATOM 731 N N . TYR A 1 92 ? -2.010 12.641 2.619 1.00 92.62 92 TYR A N 1
ATOM 732 C CA . TYR A 1 92 ? -1.419 11.407 2.105 1.00 92.62 92 TYR A CA 1
ATOM 733 C C . TYR A 1 92 ? -0.147 11.708 1.310 1.00 92.62 92 TYR A C 1
ATOM 735 O O . TYR A 1 92 ? -0.054 12.723 0.621 1.00 92.62 92 TYR A O 1
ATOM 743 N N . VAL A 1 93 ? 0.839 10.822 1.411 1.00 91.81 93 VAL A N 1
ATOM 744 C CA . VAL A 1 93 ? 2.112 10.931 0.685 1.00 91.81 93 VAL A CA 1
ATOM 745 C C . VAL A 1 93 ? 2.358 9.670 -0.141 1.00 91.81 93 VAL A C 1
ATOM 747 O O . VAL A 1 93 ? 1.620 8.685 -0.041 1.00 91.81 93 VAL A O 1
ATOM 750 N N . THR A 1 94 ? 3.406 9.690 -0.970 1.00 87.50 94 THR A N 1
ATOM 751 C CA . THR A 1 94 ? 3.790 8.536 -1.792 1.00 87.50 94 THR A CA 1
ATOM 752 C C . THR A 1 94 ? 3.967 7.305 -0.919 1.00 87.50 94 THR A C 1
ATOM 754 O O . THR A 1 94 ? 4.857 7.270 -0.068 1.00 87.50 94 THR A O 1
ATOM 757 N N . SER A 1 95 ? 3.104 6.320 -1.154 1.00 88.88 95 SER A N 1
ATOM 758 C CA . SER A 1 95 ? 3.024 5.068 -0.410 1.00 88.88 95 SER A CA 1
ATOM 759 C C . SER A 1 95 ? 3.993 4.006 -0.957 1.00 88.88 95 SER A C 1
ATOM 761 O O . SER A 1 95 ? 4.688 4.255 -1.947 1.00 88.88 95 SER A O 1
ATOM 763 N N . LYS A 1 96 ? 4.044 2.819 -0.339 1.00 96.06 96 LYS A N 1
ATOM 764 C CA . LYS A 1 96 ? 4.907 1.696 -0.749 1.00 96.06 96 LYS A CA 1
ATOM 765 C C . LYS A 1 96 ? 6.410 1.994 -0.619 1.00 96.06 96 LYS A C 1
ATOM 767 O O . LYS A 1 96 ? 7.195 1.710 -1.529 1.00 96.06 96 LYS A O 1
ATOM 772 N N . HIS A 1 97 ? 6.806 2.612 0.499 1.00 96.06 97 HIS A N 1
ATOM 773 C CA . HIS A 1 97 ? 8.185 3.048 0.740 1.00 96.06 97 HIS A CA 1
ATOM 774 C C . HIS A 1 97 ? 9.203 1.918 0.580 1.00 96.06 97 HIS A C 1
ATOM 776 O O . HIS A 1 97 ? 10.121 2.070 -0.222 1.00 96.06 97 HIS A O 1
ATOM 782 N N . SER A 1 98 ? 9.029 0.800 1.291 1.00 97.62 98 SER A N 1
ATOM 783 C CA . SER A 1 98 ? 9.985 -0.313 1.282 1.00 97.62 98 SER A CA 1
ATOM 784 C C . SER A 1 98 ? 10.134 -0.923 -0.105 1.00 97.62 98 SER A C 1
ATOM 786 O O . SER A 1 98 ? 11.250 -1.181 -0.545 1.00 97.62 98 SER A O 1
ATOM 788 N N . LEU A 1 99 ? 9.028 -1.070 -0.844 1.00 97.75 99 LEU A N 1
ATOM 789 C CA . LEU A 1 99 ? 9.088 -1.518 -2.236 1.00 97.75 99 LEU A CA 1
ATOM 790 C C . LEU A 1 99 ? 9.931 -0.563 -3.092 1.00 97.75 99 LEU A C 1
ATOM 792 O O . LEU A 1 99 ? 10.775 -1.000 -3.869 1.00 97.75 99 LEU A O 1
ATOM 796 N N . ARG A 1 100 ? 9.711 0.748 -2.944 1.00 96.12 100 ARG A N 1
ATOM 797 C CA . ARG A 1 100 ? 10.402 1.782 -3.723 1.00 96.12 100 ARG A CA 1
ATOM 798 C C . ARG A 1 100 ? 11.891 1.876 -3.402 1.00 96.12 100 ARG A C 1
ATOM 800 O O . ARG A 1 100 ? 12.675 2.123 -4.315 1.00 96.12 100 ARG A O 1
ATOM 807 N N . THR A 1 101 ? 12.273 1.749 -2.136 1.00 96.38 101 THR A N 1
ATOM 808 C CA . THR A 1 101 ? 13.664 1.933 -1.702 1.00 96.38 101 THR A CA 1
ATOM 809 C C . THR A 1 101 ? 14.495 0.672 -1.877 1.00 96.38 101 THR A C 1
ATOM 811 O O . THR A 1 101 ? 15.630 0.772 -2.333 1.00 96.38 101 THR A O 1
ATOM 814 N N . GLN A 1 102 ? 13.931 -0.501 -1.592 1.00 97.25 102 GLN A N 1
ATOM 815 C CA . GLN A 1 102 ? 14.670 -1.764 -1.638 1.00 97.25 102 GLN A CA 1
ATOM 816 C C . GLN A 1 102 ? 14.604 -2.445 -3.010 1.00 97.25 102 GLN A C 1
ATOM 818 O O . GLN A 1 102 ? 15.572 -3.064 -3.444 1.00 97.25 102 GLN A O 1
ATOM 823 N N . HIS A 1 103 ? 13.495 -2.287 -3.742 1.00 96.81 103 HIS A N 1
ATOM 824 C CA . HIS A 1 103 ? 13.305 -2.890 -5.066 1.00 96.81 103 HIS A CA 1
ATOM 825 C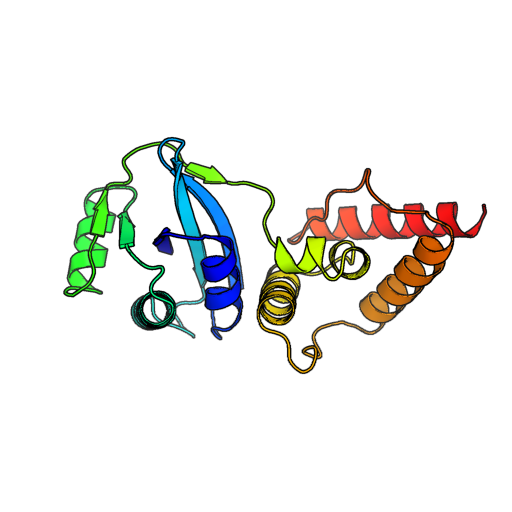 C . HIS A 1 103 ? 12.811 -1.853 -6.086 1.00 96.81 103 HIS A C 1
ATOM 827 O O . HIS A 1 103 ? 11.725 -1.993 -6.660 1.00 96.81 103 HIS A O 1
ATOM 833 N N . PRO A 1 104 ? 13.608 -0.804 -6.367 1.00 95.44 104 PRO A N 1
ATOM 834 C CA . PRO A 1 104 ? 13.165 0.348 -7.148 1.00 95.44 104 PRO A CA 1
ATOM 835 C C . PRO A 1 104 ? 12.658 -0.016 -8.546 1.00 95.44 104 PRO A C 1
ATOM 837 O O . PRO A 1 104 ? 11.740 0.631 -9.035 1.00 95.44 104 PRO A O 1
ATOM 840 N N . MET A 1 105 ? 13.204 -1.048 -9.199 1.00 97.31 105 MET A N 1
ATOM 841 C CA . MET A 1 105 ? 12.711 -1.479 -10.517 1.00 97.31 105 MET A CA 1
ATOM 842 C C . MET A 1 105 ? 11.385 -2.230 -10.437 1.00 97.31 105 MET A C 1
ATOM 844 O O . MET A 1 105 ? 10.531 -2.043 -11.298 1.00 97.31 105 MET A O 1
ATOM 848 N N . LEU A 1 106 ? 11.165 -3.013 -9.381 1.00 97.88 106 LEU A N 1
ATOM 849 C CA . LEU A 1 106 ? 9.881 -3.672 -9.157 1.00 97.88 106 LEU A CA 1
ATOM 850 C C . LEU A 1 106 ? 8.784 -2.647 -8.828 1.00 97.88 106 LEU A C 1
ATOM 852 O O . LEU A 1 106 ? 7.651 -2.787 -9.279 1.00 97.88 106 LEU A O 1
ATOM 856 N N . TYR A 1 107 ? 9.130 -1.567 -8.120 1.00 97.88 107 TYR A N 1
ATOM 857 C CA . TYR A 1 107 ? 8.213 -0.454 -7.862 1.00 97.88 107 TYR A CA 1
ATOM 858 C C . TYR A 1 107 ? 7.651 0.174 -9.148 1.00 97.88 107 TYR A C 1
ATOM 860 O O . TYR A 1 107 ? 6.496 0.593 -9.156 1.00 97.88 107 TYR A O 1
ATOM 868 N N . TYR A 1 108 ? 8.411 0.219 -10.244 1.00 97.88 108 TYR A N 1
ATOM 869 C CA . TYR A 1 108 ? 7.933 0.762 -11.523 1.00 97.88 108 TYR A CA 1
ATOM 870 C C . TYR A 1 108 ? 7.191 -0.247 -12.401 1.00 97.88 108 TYR A C 1
ATOM 872 O O . TYR A 1 108 ? 6.755 0.101 -13.491 1.00 97.88 108 TYR A O 1
ATOM 880 N N . VAL A 1 109 ? 7.016 -1.493 -11.970 1.00 98.25 109 VAL A N 1
ATOM 881 C CA . VAL A 1 109 ? 6.111 -2.399 -12.680 1.00 98.25 109 VAL A CA 1
ATOM 882 C C . VAL A 1 109 ? 4.680 -1.875 -12.525 1.00 98.25 109 VAL A C 1
ATOM 884 O O . VAL A 1 109 ? 4.329 -1.254 -11.517 1.00 98.25 109 VAL A O 1
ATOM 887 N N . ASP A 1 110 ? 3.834 -2.114 -13.521 1.00 97.88 110 ASP A N 1
ATOM 888 C CA . ASP A 1 110 ? 2.401 -1.807 -13.544 1.00 97.88 110 ASP A CA 1
ATOM 889 C C . ASP A 1 110 ? 1.606 -2.750 -12.618 1.00 97.88 110 ASP A C 1
ATOM 891 O O . ASP A 1 110 ? 0.740 -3.517 -13.037 1.00 97.88 110 ASP A O 1
ATOM 895 N N . LEU A 1 111 ? 1.955 -2.721 -11.335 1.00 98.38 111 LEU A N 1
ATOM 896 C CA . LEU A 1 111 ? 1.304 -3.475 -10.272 1.00 98.38 111 LEU A CA 1
ATOM 897 C C . LEU A 1 111 ? -0.067 -2.871 -9.963 1.00 98.38 111 LEU A C 1
ATOM 899 O O . LEU A 1 111 ? -0.207 -1.646 -9.927 1.00 98.38 111 LEU A O 1
ATOM 903 N N . THR A 1 112 ? -1.038 -3.725 -9.652 1.00 97.94 112 THR A N 1
ATOM 904 C CA . THR A 1 112 ? -2.273 -3.315 -8.967 1.00 97.94 112 THR A CA 1
ATOM 905 C C . THR A 1 112 ? -1.977 -2.852 -7.538 1.00 97.94 112 THR A C 1
ATOM 907 O O . THR A 1 112 ? -0.910 -3.147 -6.990 1.00 97.94 112 THR A O 1
ATOM 910 N N . GLU A 1 113 ? -2.920 -2.153 -6.902 1.00 97.50 113 GLU A N 1
ATOM 911 C CA . GLU A 1 113 ? -2.763 -1.703 -5.511 1.00 97.50 113 GLU A CA 1
ATOM 912 C C . GLU A 1 113 ? -2.515 -2.875 -4.549 1.00 97.50 113 GLU A C 1
ATOM 914 O O . GLU A 1 113 ? -1.590 -2.821 -3.737 1.00 97.50 113 GLU A O 1
ATOM 919 N N . LEU A 1 114 ? -3.254 -3.979 -4.706 1.00 97.69 114 LEU A N 1
ATOM 920 C CA . LEU A 1 114 ? -3.058 -5.183 -3.900 1.00 97.69 114 LEU A CA 1
ATOM 921 C C . LEU A 1 114 ? -1.668 -5.800 -4.123 1.00 97.69 114 LEU A C 1
ATOM 923 O O . LEU A 1 114 ? -0.970 -6.090 -3.151 1.00 97.69 114 LEU A O 1
ATOM 927 N N . GLN A 1 115 ? -1.228 -5.962 -5.377 1.00 98.25 115 GLN A N 1
ATOM 928 C CA . GLN A 1 115 ? 0.114 -6.479 -5.680 1.00 98.25 115 GLN A CA 1
ATOM 929 C C . GLN A 1 115 ? 1.203 -5.594 -5.057 1.00 98.25 115 GLN A C 1
ATOM 931 O O . GLN A 1 115 ? 2.100 -6.098 -4.382 1.00 98.25 115 GLN A O 1
ATOM 936 N N . ALA A 1 116 ? 1.108 -4.273 -5.235 1.00 98.31 116 ALA A N 1
ATOM 937 C CA . ALA A 1 116 ? 2.065 -3.325 -4.676 1.00 98.31 116 ALA A CA 1
ATOM 938 C C . ALA A 1 116 ? 2.079 -3.365 -3.142 1.00 98.31 116 ALA A C 1
ATOM 940 O O . ALA A 1 116 ? 3.150 -3.321 -2.541 1.00 98.31 116 ALA A O 1
ATOM 941 N N . LEU A 1 117 ? 0.913 -3.480 -2.502 1.00 98.38 117 LEU A N 1
ATOM 942 C CA . LEU A 1 117 ? 0.787 -3.593 -1.051 1.00 98.38 117 LEU A CA 1
ATOM 943 C C . LEU A 1 117 ? 1.459 -4.860 -0.509 1.00 98.38 117 LEU A C 1
ATOM 945 O O . LEU A 1 117 ? 2.244 -4.774 0.439 1.00 98.38 117 LEU A O 1
ATOM 949 N N . ARG A 1 118 ? 1.200 -6.022 -1.120 1.00 98.44 118 ARG A N 1
ATOM 950 C CA . ARG A 1 118 ? 1.838 -7.284 -0.716 1.00 98.44 118 ARG A CA 1
ATOM 951 C C . ARG A 1 118 ? 3.350 -7.247 -0.931 1.00 98.44 118 A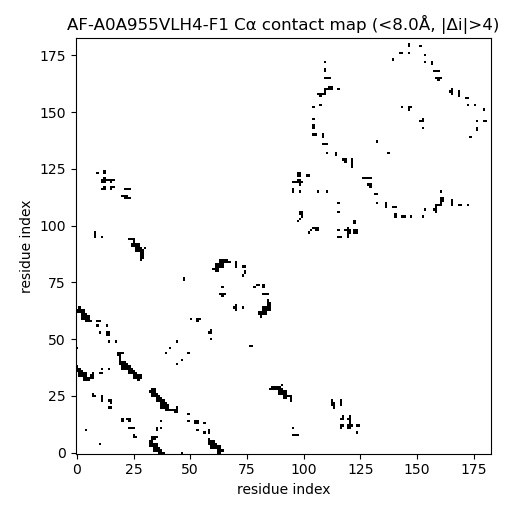RG A C 1
ATOM 953 O O . ARG A 1 118 ? 4.095 -7.644 -0.042 1.00 98.44 118 ARG A O 1
ATOM 960 N N . LEU A 1 119 ? 3.809 -6.713 -2.064 1.00 98.56 119 LEU A N 1
ATOM 961 C CA . LEU A 1 119 ? 5.240 -6.585 -2.356 1.00 98.56 119 LEU A CA 1
ATOM 962 C C . LEU A 1 119 ? 5.938 -5.567 -1.449 1.00 98.56 119 LEU A C 1
ATOM 964 O O . LEU A 1 119 ? 7.081 -5.781 -1.070 1.00 98.56 119 LEU A O 1
ATOM 968 N N . ASN A 1 120 ? 5.263 -4.492 -1.041 1.00 98.50 120 ASN A N 1
ATOM 969 C CA . ASN A 1 120 ? 5.794 -3.569 -0.038 1.00 98.50 120 ASN A CA 1
ATOM 970 C C . ASN A 1 120 ? 5.936 -4.225 1.335 1.00 98.50 120 ASN A C 1
ATOM 972 O O . ASN A 1 120 ? 6.934 -4.009 2.017 1.00 98.50 120 ASN A O 1
ATOM 976 N N . SER A 1 121 ? 4.955 -5.038 1.722 1.00 97.88 121 SER A N 1
ATOM 977 C CA . SER A 1 121 ? 5.030 -5.823 2.949 1.00 97.88 121 SER A CA 1
ATOM 978 C C . SER A 1 121 ? 6.193 -6.813 2.918 1.00 97.88 121 SER A C 1
ATOM 980 O O . SER A 1 121 ? 7.000 -6.847 3.845 1.00 97.88 121 SER A O 1
ATOM 982 N N . TRP A 1 122 ? 6.328 -7.561 1.821 1.00 98.25 122 TRP A N 1
ATOM 983 C CA . TRP A 1 122 ? 7.463 -8.452 1.596 1.00 98.25 122 TRP A CA 1
ATOM 984 C C . TRP A 1 122 ? 8.799 -7.699 1.660 1.00 98.25 122 TRP A C 1
ATOM 986 O O . TRP A 1 122 ? 9.673 -8.101 2.416 1.00 98.25 122 TRP A O 1
ATOM 996 N N . ALA A 1 123 ? 8.931 -6.567 0.966 1.00 98.31 123 ALA A N 1
ATOM 997 C CA . ALA A 1 123 ? 10.146 -5.756 1.005 1.00 98.31 123 ALA A CA 1
ATOM 998 C C . ALA A 1 123 ? 10.477 -5.268 2.427 1.00 98.31 123 ALA A C 1
ATOM 1000 O O . ALA A 1 123 ? 11.634 -5.212 2.813 1.00 98.31 123 ALA A O 1
ATOM 1001 N N . TYR A 1 124 ? 9.476 -4.918 3.240 1.00 97.44 124 TYR A N 1
ATOM 1002 C CA . TYR A 1 124 ? 9.721 -4.474 4.614 1.00 97.44 124 TYR A CA 1
ATOM 1003 C C . TYR A 1 124 ? 10.220 -5.610 5.518 1.00 97.44 124 TYR A C 1
ATOM 1005 O O . TYR A 1 124 ? 11.132 -5.404 6.310 1.00 97.44 124 TYR A O 1
ATOM 1013 N N . PHE A 1 125 ? 9.609 -6.791 5.434 1.00 96.75 125 PHE A N 1
ATOM 1014 C CA . PHE A 1 125 ? 9.853 -7.862 6.400 1.00 96.75 125 PHE A CA 1
ATOM 1015 C C . PHE A 1 125 ? 10.770 -8.993 5.907 1.00 96.75 125 PHE A C 1
ATOM 1017 O O . PHE A 1 125 ? 11.144 -9.851 6.704 1.00 96.75 125 PHE A O 1
ATOM 1024 N N . GLY A 1 126 ? 11.090 -9.036 4.615 1.00 95.88 126 GLY A N 1
ATOM 1025 C CA . GLY A 1 126 ? 11.882 -10.093 3.993 1.00 95.88 126 GLY A CA 1
ATOM 1026 C C . GLY A 1 126 ? 11.140 -11.423 3.803 1.00 95.88 126 GLY A C 1
ATOM 1027 O O . GLY A 1 126 ? 9.911 -11.513 3.894 1.00 95.88 126 GLY A O 1
ATOM 1028 N N . GLY A 1 127 ? 11.922 -12.468 3.520 1.00 95.56 127 GLY A N 1
ATOM 1029 C CA . GLY A 1 127 ? 11.448 -13.815 3.187 1.00 95.56 127 GLY A CA 1
ATOM 1030 C C . GLY A 1 127 ? 11.295 -14.057 1.678 1.00 95.56 127 GLY A C 1
ATOM 1031 O O . GLY A 1 127 ? 11.728 -13.230 0.868 1.00 95.56 127 GLY A O 1
ATOM 1032 N N . PRO A 1 128 ? 10.694 -15.190 1.273 1.00 96.31 128 PRO A N 1
ATOM 1033 C CA . PRO A 1 128 ? 10.430 -15.485 -0.132 1.00 96.31 128 PRO A CA 1
ATOM 1034 C C . PRO A 1 128 ? 9.489 -14.450 -0.755 1.00 96.31 128 PRO A C 1
ATOM 1036 O O . PRO A 1 128 ? 8.479 -14.075 -0.155 1.00 96.31 128 PRO A O 1
ATOM 1039 N N . MET A 1 129 ? 9.812 -13.993 -1.967 1.00 95.75 129 MET A N 1
ATOM 1040 C CA . MET A 1 129 ? 8.942 -13.078 -2.704 1.00 95.75 129 MET A CA 1
ATOM 1041 C C . MET A 1 129 ? 7.630 -13.790 -3.052 1.00 95.75 129 MET A C 1
ATOM 1043 O O . MET A 1 129 ? 7.672 -14.890 -3.604 1.00 95.75 129 MET A O 1
ATOM 1047 N N . PRO A 1 130 ? 6.465 -13.187 -2.764 1.00 95.75 130 PRO A N 1
ATOM 1048 C CA . PRO A 1 130 ? 5.192 -13.806 -3.095 1.00 95.75 130 PRO A CA 1
ATOM 1049 C C . PRO A 1 130 ? 5.000 -13.844 -4.618 1.00 95.75 130 PRO A C 1
ATOM 1051 O O . PRO A 1 130 ? 5.263 -12.855 -5.312 1.00 95.75 130 PRO A O 1
ATOM 1054 N N . ASP A 1 131 ? 4.509 -14.970 -5.142 1.00 96.44 131 ASP A N 1
ATOM 1055 C CA . ASP A 1 131 ? 4.249 -15.133 -6.576 1.00 96.44 131 ASP A CA 1
ATOM 1056 C C . ASP A 1 131 ? 2.945 -14.432 -6.977 1.00 96.44 131 ASP A C 1
ATOM 1058 O O . ASP A 1 131 ? 1.868 -15.018 -7.032 1.00 96.44 131 ASP A O 1
ATOM 1062 N N . LEU A 1 132 ? 3.040 -13.116 -7.170 1.00 96.62 132 LEU A N 1
ATOM 1063 C CA . LEU A 1 132 ? 1.896 -12.246 -7.462 1.00 96.62 132 LEU A CA 1
ATOM 1064 C C . LEU A 1 132 ? 1.944 -11.643 -8.861 1.00 96.62 132 LEU A C 1
ATOM 1066 O O . LEU A 1 132 ? 0.974 -11.013 -9.277 1.00 96.62 132 LEU A O 1
ATOM 1070 N N . LEU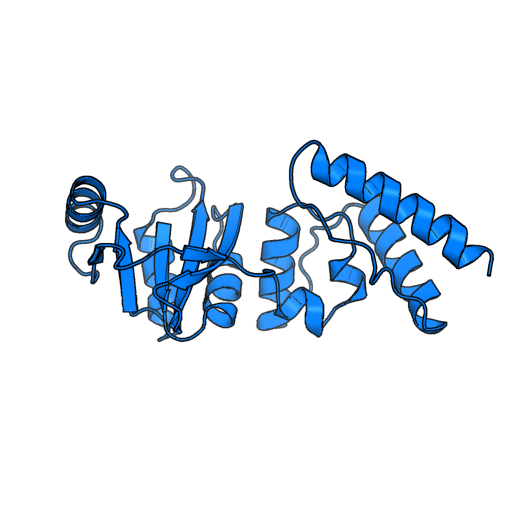 A 1 133 ? 3.080 -11.750 -9.551 1.00 98.25 133 LEU A N 1
ATOM 1071 C CA . LEU A 1 133 ? 3.294 -11.099 -10.838 1.00 98.25 133 LEU A CA 1
ATOM 1072 C C . LEU A 1 133 ? 2.777 -11.968 -11.981 1.00 98.25 133 LEU A C 1
ATOM 1074 O O . LEU A 1 133 ? 3.087 -13.156 -12.049 1.00 98.25 133 LEU A O 1
ATOM 1078 N N . THR A 1 134 ? 2.088 -11.349 -12.938 1.00 98.19 134 THR A N 1
ATOM 1079 C CA . THR A 1 134 ? 1.775 -12.013 -14.210 1.00 98.19 134 THR A CA 1
ATOM 1080 C C . THR A 1 134 ? 3.051 -12.244 -15.034 1.00 98.19 134 THR A C 1
ATOM 1082 O O . THR A 1 134 ? 4.059 -11.556 -14.810 1.00 98.19 134 THR A O 1
ATOM 1085 N N . PRO A 1 135 ? 3.042 -13.159 -16.021 1.00 98.44 135 PRO A N 1
ATOM 1086 C CA . PRO A 1 135 ? 4.178 -13.347 -16.926 1.00 98.44 135 PRO A CA 1
ATOM 1087 C C . PRO A 1 135 ? 4.650 -12.042 -17.586 1.00 98.44 135 PRO A C 1
ATOM 1089 O O . PRO A 1 135 ? 5.847 -11.766 -17.647 1.00 98.44 135 PRO A O 1
ATOM 1092 N N . GLU A 1 136 ? 3.727 -11.171 -17.996 1.00 98.25 136 GLU A N 1
ATOM 1093 C CA . GLU A 1 136 ? 4.060 -9.893 -18.629 1.00 98.25 136 GLU A CA 1
ATOM 1094 C C . GLU A 1 136 ? 4.672 -8.899 -17.635 1.00 98.25 136 GLU A C 1
ATOM 1096 O O . GLU A 1 136 ? 5.556 -8.123 -18.001 1.00 98.25 136 GLU A O 1
ATOM 1101 N N . GLN A 1 137 ? 4.229 -8.912 -16.373 1.00 98.50 137 GLN A N 1
ATOM 1102 C CA . GLN A 1 137 ? 4.840 -8.112 -15.308 1.00 98.50 137 GLN A CA 1
ATOM 1103 C C . GLN A 1 137 ? 6.261 -8.600 -14.998 1.00 98.50 137 GLN A C 1
ATOM 1105 O O . GLN A 1 137 ? 7.161 -7.772 -14.850 1.00 98.50 137 GLN A O 1
ATOM 1110 N N . LYS A 1 138 ? 6.489 -9.922 -14.971 1.00 98.56 138 LYS A N 1
ATOM 1111 C CA . LYS A 1 138 ? 7.830 -10.520 -14.832 1.00 98.56 138 LYS A CA 1
ATOM 1112 C C . LYS A 1 138 ? 8.739 -10.096 -15.992 1.00 98.56 138 LYS A C 1
ATOM 1114 O O . LYS A 1 138 ? 9.856 -9.638 -15.753 1.00 98.56 138 LYS A O 1
ATOM 1119 N N . ALA A 1 139 ? 8.241 -10.138 -17.230 1.00 98.25 139 ALA A N 1
ATOM 1120 C CA . ALA A 1 139 ? 8.986 -9.694 -18.409 1.00 98.25 139 ALA A CA 1
ATOM 1121 C C . ALA A 1 139 ? 9.340 -8.195 -18.351 1.00 98.25 139 ALA A C 1
ATOM 1123 O O . ALA A 1 139 ? 10.485 -7.812 -18.596 1.00 98.25 139 ALA A O 1
ATOM 1124 N N . ARG A 1 140 ? 8.390 -7.333 -17.960 1.00 98.00 140 ARG A N 1
ATOM 1125 C CA . ARG A 1 140 ? 8.644 -5.891 -17.780 1.00 98.00 140 ARG A CA 1
ATOM 1126 C C . ARG A 1 140 ? 9.635 -5.612 -16.657 1.00 98.00 140 ARG A C 1
ATOM 1128 O O . ARG A 1 140 ? 10.491 -4.744 -16.811 1.00 98.00 140 ARG A O 1
ATOM 1135 N N . TRP A 1 141 ? 9.559 -6.348 -15.552 1.00 98.19 141 TRP A N 1
ATOM 1136 C CA . TRP A 1 141 ? 10.524 -6.228 -14.463 1.00 98.19 141 TRP A CA 1
ATOM 1137 C C . TRP A 1 141 ? 11.940 -6.623 -14.901 1.00 98.19 141 TRP A C 1
ATOM 1139 O O . TRP A 1 141 ? 12.900 -5.914 -14.586 1.00 98.19 141 TRP A O 1
ATOM 1149 N N . ALA A 1 142 ? 12.076 -7.700 -15.677 1.00 97.94 142 ALA A N 1
ATOM 1150 C CA . ALA A 1 142 ? 13.352 -8.105 -16.260 1.00 97.94 142 ALA A CA 1
ATOM 1151 C C . ALA A 1 142 ? 13.910 -7.021 -17.200 1.00 97.94 142 ALA A C 1
ATOM 1153 O O . ALA A 1 142 ? 15.078 -6.646 -17.081 1.00 97.94 142 ALA A O 1
ATOM 1154 N N . ALA A 1 143 ? 13.066 -6.449 -18.067 1.00 97.75 143 ALA A N 1
ATOM 1155 C CA . ALA A 1 143 ? 13.454 -5.357 -18.962 1.00 97.75 143 ALA A CA 1
ATOM 1156 C C . ALA A 1 143 ? 13.903 -4.103 -18.187 1.00 97.75 143 ALA A C 1
ATOM 1158 O O . ALA A 1 143 ? 14.981 -3.573 -18.452 1.00 97.75 143 ALA A O 1
ATOM 1159 N N . LEU A 1 144 ? 13.137 -3.679 -17.173 1.00 97.69 144 LEU A N 1
ATOM 1160 C CA . LEU A 1 144 ? 13.503 -2.582 -16.268 1.00 97.69 144 LEU A CA 1
ATOM 1161 C C . LEU A 1 144 ? 14.849 -2.834 -15.581 1.00 97.69 144 LEU A C 1
ATOM 1163 O O . LEU A 1 144 ? 15.704 -1.953 -15.530 1.00 97.69 144 LEU A O 1
ATOM 1167 N N . SER A 1 145 ? 15.060 -4.051 -15.085 1.00 97.00 145 SER A N 1
ATOM 1168 C CA . SER A 1 145 ? 16.302 -4.421 -14.404 1.00 97.00 145 SER A CA 1
ATOM 1169 C C . SER A 1 145 ? 17.499 -4.419 -15.357 1.00 97.00 145 SER A C 1
ATOM 1171 O O . SER A 1 145 ? 18.589 -4.009 -14.966 1.00 97.00 145 SER A O 1
ATOM 1173 N N . ARG A 1 146 ? 17.306 -4.818 -16.620 1.00 96.44 146 ARG A N 1
ATOM 1174 C CA . ARG A 1 146 ? 18.344 -4.757 -17.657 1.00 96.44 146 ARG A CA 1
ATOM 1175 C C . ARG A 1 146 ? 18.746 -3.318 -17.968 1.00 96.44 146 ARG A C 1
ATOM 1177 O O . ARG A 1 146 ? 19.934 -3.013 -17.940 1.00 96.44 146 ARG A O 1
ATOM 1184 N N . VAL A 1 147 ? 17.787 -2.426 -18.222 1.00 96.19 147 VAL A N 1
ATOM 1185 C CA . VAL A 1 147 ? 18.109 -1.023 -18.543 1.00 96.19 147 VAL A CA 1
ATOM 1186 C C . VAL A 1 147 ? 18.689 -0.273 -17.340 1.00 96.19 147 VAL A C 1
ATOM 1188 O O . VAL A 1 147 ? 19.560 0.577 -17.517 1.00 96.19 147 VAL A O 1
ATOM 1191 N N . ALA A 1 148 ? 18.299 -0.642 -16.115 1.00 95.75 148 ALA A N 1
ATOM 1192 C CA . ALA A 1 148 ? 18.853 -0.075 -14.888 1.00 95.75 148 ALA A CA 1
ATOM 1193 C C . ALA A 1 148 ? 20.346 -0.365 -14.695 1.00 95.75 148 ALA A C 1
ATOM 1195 O O . ALA A 1 148 ? 21.048 0.472 -14.128 1.00 95.75 148 ALA A O 1
ATOM 1196 N N . LYS A 1 149 ? 20.857 -1.496 -15.208 1.00 95.12 149 LYS A N 1
ATOM 1197 C CA . LYS A 1 149 ? 22.304 -1.790 -15.222 1.00 95.12 149 LYS A CA 1
ATOM 1198 C C . LYS A 1 149 ? 23.103 -0.783 -16.057 1.00 95.12 149 LYS A C 1
ATOM 1200 O O . LYS A 1 149 ? 24.290 -0.621 -15.822 1.00 95.12 149 LYS A O 1
ATOM 1205 N N . ARG A 1 150 ? 22.447 -0.074 -16.982 1.00 94.75 150 ARG A N 1
ATOM 1206 C CA . ARG A 1 150 ? 23.026 1.024 -17.778 1.00 94.75 150 ARG A CA 1
ATOM 1207 C C . ARG A 1 150 ? 22.793 2.404 -17.150 1.00 94.75 150 ARG A C 1
ATOM 1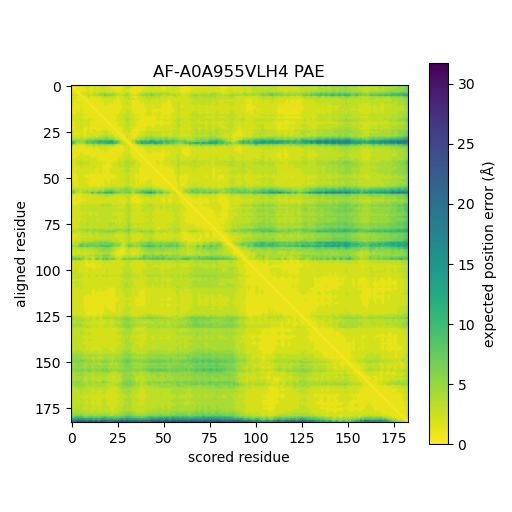209 O O . ARG A 1 150 ? 22.947 3.419 -17.814 1.00 94.75 150 ARG A O 1
ATOM 1216 N N . GLY A 1 151 ? 22.335 2.458 -15.897 1.00 94.56 151 GLY A N 1
ATOM 1217 C CA . GLY A 1 151 ? 22.047 3.706 -15.183 1.00 94.56 151 GLY A CA 1
ATOM 1218 C C . GLY A 1 151 ? 20.687 4.343 -15.497 1.00 94.56 151 GLY A C 1
ATOM 1219 O O . GLY A 1 151 ? 20.329 5.341 -14.874 1.00 94.56 151 GLY A O 1
ATOM 1220 N N . LEU A 1 152 ? 19.886 3.770 -16.402 1.00 95.62 152 LEU A N 1
ATOM 1221 C CA . LEU A 1 152 ? 18.592 4.340 -16.790 1.00 95.62 152 LEU A CA 1
ATOM 1222 C C . LEU A 1 152 ? 17.487 3.995 -15.788 1.00 95.62 152 LEU A C 1
ATOM 1224 O O . LEU A 1 152 ? 17.340 2.850 -15.362 1.00 95.62 152 LEU A O 1
ATOM 1228 N N . ARG A 1 153 ? 16.656 4.982 -15.436 1.00 94.62 153 ARG A N 1
ATOM 1229 C CA . ARG A 1 153 ? 15.504 4.796 -14.540 1.00 94.62 153 ARG A CA 1
ATOM 1230 C C . ARG A 1 153 ? 14.296 5.595 -15.033 1.00 94.62 153 ARG A C 1
ATOM 1232 O O . ARG A 1 153 ? 14.473 6.731 -15.471 1.00 94.62 153 ARG A O 1
ATOM 1239 N N . PRO A 1 154 ? 13.064 5.077 -14.900 1.00 95.00 154 PRO A N 1
ATOM 1240 C CA . PRO A 1 154 ? 11.850 5.802 -15.277 1.00 95.00 154 PRO A CA 1
ATOM 1241 C C . PRO A 1 154 ? 11.437 6.824 -14.198 1.00 95.00 154 PRO A C 1
ATOM 1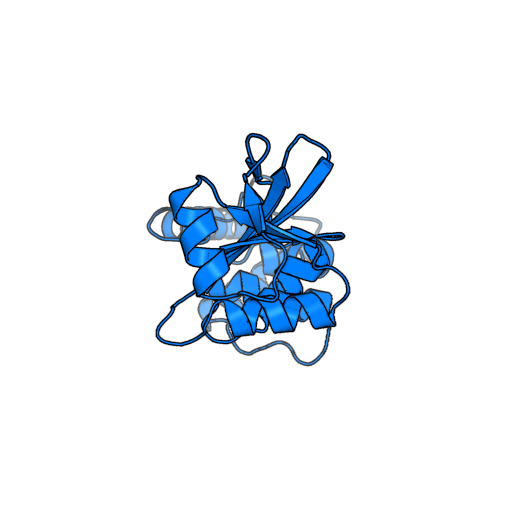243 O O . PRO A 1 154 ? 10.292 6.849 -13.754 1.00 95.00 154 PRO A O 1
ATOM 1246 N N . SER A 1 155 ? 12.366 7.671 -13.745 1.00 92.06 155 SER A N 1
ATOM 1247 C CA . SER A 1 155 ? 12.160 8.619 -12.635 1.00 92.06 155 SER A CA 1
ATOM 1248 C C . SER A 1 155 ? 11.122 9.707 -12.926 1.00 92.06 155 SER A C 1
ATOM 1250 O O . SER A 1 155 ? 10.560 10.282 -11.992 1.00 92.06 155 SER A O 1
ATOM 1252 N N . SER A 1 156 ? 10.833 9.977 -14.201 1.00 93.06 156 SER A N 1
ATOM 1253 C CA . SER A 1 156 ? 9.749 10.867 -14.628 1.00 93.06 156 SER A CA 1
ATOM 1254 C C . SER A 1 156 ? 8.369 10.218 -14.526 1.00 93.06 156 SER A C 1
ATOM 1256 O O . SER A 1 156 ? 7.367 10.924 -14.445 1.00 93.06 156 SER A O 1
ATOM 1258 N N . LEU A 1 157 ? 8.292 8.885 -14.485 1.00 95.38 157 LEU A N 1
ATOM 1259 C CA . LEU A 1 157 ? 7.022 8.184 -14.385 1.00 95.38 157 LEU A CA 1
ATOM 1260 C C . LEU A 1 157 ? 6.526 8.138 -12.933 1.00 95.38 157 LEU A C 1
ATOM 1262 O O . LEU A 1 157 ? 7.292 8.128 -11.963 1.00 95.38 157 LEU A O 1
ATOM 1266 N N . ARG A 1 158 ? 5.202 8.104 -12.778 1.00 94.31 158 ARG A N 1
ATOM 1267 C CA . ARG A 1 158 ? 4.515 7.963 -11.490 1.00 94.31 158 ARG A CA 1
ATOM 1268 C C . ARG A 1 158 ? 3.592 6.748 -11.584 1.00 94.31 158 ARG A C 1
ATOM 1270 O O . ARG A 1 158 ? 2.623 6.816 -12.336 1.00 94.31 158 ARG A O 1
ATOM 1277 N N . PRO A 1 159 ? 3.891 5.636 -10.887 1.00 95.62 159 PRO A N 1
ATOM 1278 C CA . PRO A 1 159 ? 3.055 4.446 -10.968 1.00 95.62 159 PRO A CA 1
ATOM 1279 C C . PRO A 1 159 ? 1.615 4.719 -10.540 1.00 95.62 159 PRO A C 1
ATOM 1281 O O . PRO A 1 159 ? 1.369 5.135 -9.408 1.00 95.62 159 PRO A O 1
ATOM 1284 N N . ALA A 1 160 ? 0.675 4.440 -11.437 1.00 95.50 160 ALA A N 1
ATOM 1285 C CA . ALA A 1 160 ? -0.737 4.307 -11.106 1.00 95.50 160 ALA A CA 1
ATOM 1286 C C . ALA A 1 160 ? -1.053 2.839 -10.796 1.00 95.50 160 ALA A C 1
ATOM 1288 O O . ALA A 1 160 ? -0.407 1.942 -11.337 1.00 95.50 160 ALA A O 1
ATOM 1289 N N . ARG A 1 161 ? -2.028 2.596 -9.913 1.00 95.25 161 ARG A N 1
ATOM 1290 C CA . ARG A 1 161 ? -2.292 1.265 -9.332 1.00 95.25 161 ARG A CA 1
ATOM 1291 C C . ARG A 1 161 ? -3.712 0.744 -9.543 1.00 95.25 161 ARG A C 1
ATOM 1293 O O . ARG A 1 161 ? -4.003 -0.388 -9.165 1.00 95.25 161 ARG A O 1
ATOM 1300 N N . GLU A 1 162 ? -4.593 1.550 -10.134 1.00 94.06 162 GLU A N 1
ATOM 1301 C CA . GLU A 1 162 ? -6.025 1.260 -10.220 1.00 94.06 162 GLU A CA 1
ATOM 1302 C C . GLU A 1 162 ? -6.628 1.744 -11.551 1.00 94.06 162 GLU A C 1
ATOM 1304 O O . GLU A 1 162 ? -6.183 2.740 -12.133 1.00 94.06 162 GLU A O 1
ATOM 1309 N N . GLY A 1 163 ? -7.657 1.028 -12.019 1.00 94.00 163 GLY A N 1
ATOM 1310 C CA . GLY A 1 163 ? -8.545 1.431 -13.113 1.00 94.00 163 GLY A CA 1
ATOM 1311 C C . GLY A 1 163 ? -7.854 1.855 -14.416 1.00 94.00 163 GLY A C 1
ATOM 1312 O O . GLY A 1 163 ? -6.824 1.312 -14.821 1.00 94.00 163 GLY A O 1
ATOM 1313 N N . ALA A 1 164 ? -8.436 2.857 -15.082 1.00 96.06 164 ALA A N 1
ATOM 1314 C CA . ALA A 1 164 ? -7.923 3.400 -16.341 1.00 96.06 164 ALA A CA 1
ATOM 1315 C C . ALA A 1 164 ? -6.522 4.022 -16.196 1.00 96.06 164 ALA A C 1
ATOM 1317 O O . ALA A 1 164 ? -5.710 3.943 -17.118 1.00 96.06 164 ALA A O 1
ATOM 1318 N N . ALA A 1 165 ? -6.202 4.587 -15.028 1.00 97.00 165 ALA A N 1
ATOM 1319 C CA . ALA A 1 165 ? -4.894 5.179 -14.770 1.00 97.00 165 ALA A CA 1
ATOM 1320 C C . ALA A 1 165 ? -3.772 4.127 -14.812 1.00 97.00 165 ALA A C 1
ATOM 1322 O O . ALA A 1 165 ? -2.716 4.391 -15.385 1.00 97.00 165 ALA A O 1
ATOM 1323 N N . LEU A 1 166 ? -4.005 2.919 -14.281 1.00 97.50 166 LEU A N 1
ATOM 1324 C CA . LEU A 1 166 ? -3.063 1.798 -14.393 1.00 97.50 166 LEU A CA 1
ATOM 1325 C C . LEU A 1 166 ? -2.827 1.396 -15.857 1.00 97.50 166 LEU A C 1
ATOM 1327 O O . LEU A 1 166 ? -1.685 1.175 -16.261 1.00 97.50 166 LEU A O 1
ATOM 1331 N N . ALA A 1 167 ? -3.885 1.340 -16.670 1.00 97.25 167 ALA A N 1
ATOM 1332 C CA . ALA A 1 167 ? -3.763 1.025 -18.093 1.00 97.25 167 ALA A CA 1
ATOM 1333 C C . ALA A 1 167 ? -2.956 2.095 -18.852 1.00 97.25 167 ALA A C 1
ATOM 1335 O O . ALA A 1 167 ? -2.085 1.760 -19.658 1.00 97.25 167 ALA A O 1
ATOM 1336 N N . THR A 1 168 ? -3.191 3.376 -18.560 1.00 98.19 168 THR A N 1
ATOM 1337 C CA . THR A 1 168 ? -2.407 4.492 -19.111 1.00 98.19 168 THR A CA 1
ATOM 1338 C C . THR A 1 168 ? -0.945 4.414 -18.678 1.00 98.19 168 THR A C 1
ATOM 1340 O O . THR A 1 168 ? -0.049 4.504 -19.518 1.00 98.19 168 THR A O 1
ATOM 1343 N N . TYR A 1 169 ? -0.689 4.168 -17.392 1.00 98.31 169 TYR A N 1
ATOM 1344 C CA . TYR A 1 169 ? 0.661 4.005 -16.859 1.00 98.31 169 TYR A CA 1
ATOM 1345 C C . TYR A 1 169 ? 1.416 2.857 -17.539 1.00 98.31 169 TYR A C 1
ATOM 1347 O O . TYR A 1 169 ? 2.569 3.021 -17.937 1.00 98.31 169 TYR A O 1
ATOM 1355 N N . ARG A 1 170 ? 0.758 1.710 -17.748 1.00 98.31 170 ARG A N 1
ATOM 1356 C CA . ARG A 1 170 ? 1.333 0.570 -18.476 1.00 98.31 170 ARG A CA 1
ATOM 1357 C C . ARG A 1 170 ? 1.806 0.971 -19.873 1.00 98.31 170 ARG A C 1
ATOM 1359 O O . ARG A 1 170 ? 2.916 0.603 -20.252 1.00 98.31 170 ARG A O 1
ATOM 1366 N N . LYS A 1 171 ? 0.999 1.728 -20.628 1.00 98.31 171 LYS A N 1
ATOM 1367 C CA . LYS A 1 171 ? 1.382 2.217 -21.967 1.00 98.31 171 LYS A CA 1
ATOM 1368 C C . LYS A 1 171 ? 2.625 3.110 -21.891 1.00 98.31 171 LYS A C 1
ATOM 1370 O O . LYS A 1 171 ? 3.608 2.844 -22.574 1.00 98.31 171 LYS A O 1
ATOM 1375 N N . GLN A 1 172 ? 2.623 4.088 -20.982 1.00 98.44 172 GLN A N 1
ATOM 1376 C CA . GLN A 1 172 ? 3.761 4.993 -20.766 1.00 98.44 172 GLN A CA 1
ATOM 1377 C C . GLN A 1 172 ? 5.051 4.244 -20.403 1.00 98.44 172 GLN A C 1
ATOM 1379 O O . GLN A 1 172 ? 6.122 4.574 -20.912 1.00 98.44 172 GLN A O 1
ATOM 1384 N N . LEU A 1 173 ? 4.951 3.229 -19.541 1.00 98.38 173 LEU A N 1
ATOM 1385 C CA . LEU A 1 173 ? 6.077 2.393 -19.134 1.00 98.38 173 LEU A CA 1
ATOM 1386 C C . LEU A 1 173 ? 6.648 1.587 -20.307 1.00 98.38 173 LEU A C 1
ATOM 1388 O O . LEU A 1 173 ? 7.865 1.544 -20.483 1.00 98.38 173 LEU A O 1
ATOM 1392 N N . ILE A 1 174 ? 5.784 0.969 -21.116 1.00 98.12 174 ILE A N 1
ATOM 1393 C CA . ILE A 1 174 ? 6.195 0.211 -22.307 1.00 98.12 174 ILE A CA 1
ATOM 1394 C C . ILE A 1 174 ? 6.903 1.127 -23.307 1.00 98.12 174 ILE A C 1
ATOM 1396 O O . ILE A 1 174 ? 7.972 0.781 -23.809 1.00 98.12 174 ILE A O 1
ATOM 1400 N N . ASP A 1 175 ? 6.357 2.313 -23.565 1.00 98.00 175 ASP A N 1
ATOM 1401 C CA . ASP A 1 175 ? 6.979 3.264 -24.486 1.00 98.00 175 ASP A CA 1
ATOM 1402 C C . ASP A 1 175 ? 8.306 3.801 -23.947 1.00 98.00 175 ASP A C 1
ATOM 1404 O O . ASP A 1 175 ? 9.253 3.990 -24.712 1.00 98.00 175 ASP A O 1
ATOM 1408 N N . TRP A 1 176 ? 8.409 4.006 -22.631 1.00 98.00 176 TRP A N 1
ATOM 1409 C CA . TRP A 1 176 ? 9.674 4.353 -21.989 1.00 98.00 176 TRP A CA 1
ATOM 1410 C C . TRP A 1 176 ? 10.721 3.248 -22.171 1.00 98.00 176 TRP A C 1
ATOM 1412 O O . TRP A 1 176 ? 11.832 3.549 -22.601 1.00 98.00 176 TRP A O 1
ATOM 1422 N N . LEU A 1 177 ? 10.362 1.979 -21.940 1.00 97.44 177 LEU A N 1
ATOM 1423 C CA . LEU A 1 177 ? 11.261 0.835 -22.139 1.00 97.44 177 LEU A CA 1
ATOM 1424 C C . LEU A 1 177 ? 11.739 0.725 -23.594 1.00 97.44 177 LEU A C 1
ATOM 1426 O O . LEU A 1 177 ? 12.934 0.584 -23.833 1.00 97.44 177 LEU A O 1
ATOM 1430 N N . ARG A 1 178 ? 10.836 0.886 -24.570 1.00 96.50 178 ARG A N 1
ATOM 1431 C CA . ARG A 1 178 ? 11.174 0.879 -26.008 1.00 96.50 178 ARG A CA 1
ATOM 1432 C C . ARG A 1 178 ? 12.150 1.981 -26.412 1.00 96.50 178 ARG A C 1
ATOM 1434 O O . ARG A 1 178 ? 12.873 1.825 -27.394 1.00 96.50 178 ARG A O 1
ATOM 1441 N N . ARG A 1 179 ? 12.109 3.138 -25.746 1.00 96.00 179 ARG A N 1
ATOM 1442 C CA . ARG A 1 179 ? 13.083 4.216 -25.975 1.00 96.00 179 ARG A CA 1
ATOM 1443 C C . ARG A 1 179 ? 14.400 3.903 -25.283 1.00 96.00 179 ARG A C 1
ATOM 1445 O O . ARG A 1 179 ? 15.441 4.047 -25.905 1.00 96.00 179 ARG A O 1
ATOM 1452 N N . ALA A 1 180 ? 14.339 3.434 -24.038 1.00 94.38 180 ALA A N 1
ATOM 1453 C CA . ALA A 1 180 ? 15.520 3.073 -23.273 1.00 94.38 180 ALA A CA 1
ATOM 1454 C C . ALA A 1 180 ? 16.339 1.993 -23.989 1.00 94.38 180 ALA A C 1
ATOM 1456 O O . ALA A 1 180 ? 17.545 2.138 -24.084 1.00 94.38 180 ALA A O 1
ATOM 1457 N N . ASP A 1 181 ? 15.717 0.945 -24.529 1.00 88.31 181 ASP A N 1
ATOM 1458 C CA . ASP A 1 181 ? 16.420 -0.142 -25.230 1.00 88.31 181 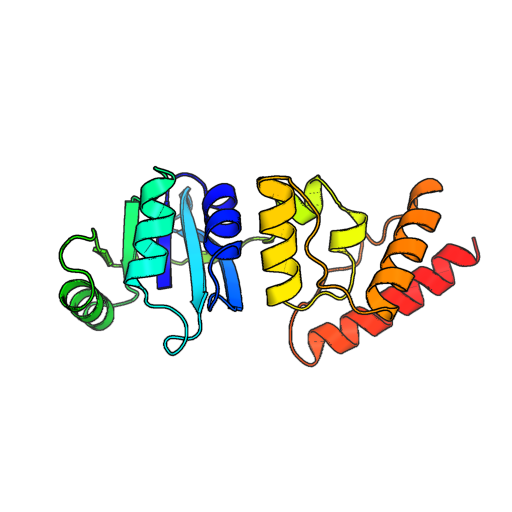ASP A CA 1
ATOM 1459 C C . ASP A 1 181 ? 17.112 0.281 -26.542 1.00 88.31 181 ASP A C 1
ATOM 1461 O O . ASP A 1 181 ? 17.957 -0.462 -27.031 1.00 88.31 181 ASP A O 1
ATOM 1465 N N . ARG A 1 182 ? 16.775 1.446 -27.113 1.00 86.62 182 ARG A N 1
ATOM 1466 C CA . ARG A 1 182 ? 17.369 1.950 -28.366 1.00 86.62 182 ARG A CA 1
ATOM 1467 C C . ARG A 1 182 ? 18.621 2.811 -28.174 1.00 86.62 182 ARG A C 1
ATOM 1469 O O . ARG A 1 182 ? 19.302 3.068 -29.161 1.00 86.62 182 ARG A O 1
ATOM 1476 N N . GLY A 1 183 ? 18.880 3.276 -26.953 1.00 67.06 183 GLY A N 1
ATOM 1477 C CA . GLY A 1 183 ? 20.104 3.991 -26.569 1.00 67.06 183 GLY A CA 1
ATOM 1478 C C . GLY A 1 183 ? 20.992 3.109 -25.717 1.00 67.06 183 GLY A C 1
ATOM 1479 O O . GLY A 1 183 ? 22.222 3.249 -25.820 1.00 67.06 183 GLY A O 1
#

Mean predicted aligned error: 3.39 Å

Solvent-accessible surface area (backbone atoms only — not comparable to full-atom values): 10017 Å² total; per-residue (Å²): 93,38,33,35,30,76,46,34,69,63,43,46,27,52,51,30,69,40,72,38,48,51,36,69,48,29,33,27,32,68,86,69,44,25,21,28,36,48,41,63,41,74,92,64,34,53,72,66,60,55,51,52,58,40,47,75,67,76,31,59,65,30,37,45,17,88,42,70,69,52,39,52,50,45,45,71,78,37,72,93,50,56,71,42,68,54,90,43,72,75,48,73,51,91,60,53,58,41,20,43,72,77,37,51,50,62,48,68,37,76,40,42,42,44,52,43,34,39,47,12,16,38,53,63,73,53,78,82,79,77,96,72,70,51,73,68,49,48,52,49,32,51,50,44,50,56,46,37,76,74,76,49,73,75,78,88,61,74,81,34,39,53,76,70,54,21,56,52,39,42,52,54,50,52,55,47,50,64,52,57,77,74,110

Nearest PDB structures (foldseek):
  6wp7-assembly2_C  TM=2.330E-01  e=9.430E+00  Streptomyces avermitilis MA-4680 = NBRC 14893

Radius of gyration: 18.12 Å; Cα contacts (8 Å, |Δi|>4): 308; chains: 1; bounding box: 44×34×52 Å

pLDDT: mean 95.48, std 3.92, range [67.06, 98.56]

Sequence (183 aa):
ITISMYCFWTGEATVGRIDGVVGARYGFVGGRGEIVTAIYDPRRVTAQAIVRALKRQHAFYAILARDEDERRRWATELPQTPIRLDPAPRRYVTSKHSLRTQHPMLYYVDLTELQALRLNSWAYFGGPMPDLLTPEQKARWAALSRVAKRGLRPSSLRPAREGAALATYRKQLIDWLRRADRG

Foldseek 3Di:
DKFFWDDVLVLLLQLLVDPQFQAKWWFDAPVPTTMMDTDGDCVTDPPVVSQVSCVVVVTTDAAEAQDPVSQVVCCVRPVPGHYDHRPGDTDTDDDLVLCCPVPVLLVLQLAARSLSSNQSSCSVPPDDRDPPDDPVSVVLSVLSVVLVVVVDDVVVADHDHDDPSSVVSNVVSVVVSVVSVVD